Protein AF-I1SWI1-F1 (afdb_monomer_lite)

pLDDT: mean 90.83, std 4.8, range [62.31, 97.56]

Structure (mmCIF, N/CA/C/O backbone):
data_AF-I1SWI1-F1
#
_entry.id   AF-I1SWI1-F1
#
loop_
_atom_site.group_PDB
_atom_site.id
_atom_site.type_symbol
_atom_site.label_atom_id
_atom_site.label_alt_id
_atom_site.label_comp_id
_atom_site.label_asym_id
_atom_site.label_entity_id
_atom_site.label_seq_id
_atom_site.pdbx_PDB_ins_code
_atom_site.Cartn_x
_atom_site.Cartn_y
_atom_site.Cartn_z
_atom_site.occupancy
_atom_site.B_iso_or_equiv
_atom_site.auth_seq_id
_atom_site.auth_comp_id
_atom_site.auth_asym_id
_atom_site.auth_atom_id
_atom_site.pdbx_PDB_model_num
ATOM 1 N N . GLY A 1 1 ? -21.200 -4.358 17.957 1.00 62.31 1 GLY A N 1
ATOM 2 C CA . GLY A 1 1 ? -21.818 -4.978 19.136 1.00 62.31 1 GLY A CA 1
ATOM 3 C C . GLY A 1 1 ? -23.255 -4.555 19.116 1.00 62.31 1 GLY A C 1
ATOM 4 O O . GLY A 1 1 ? -23.488 -3.372 18.903 1.00 62.31 1 GLY A O 1
ATOM 5 N N . ASP A 1 2 ? -24.167 -5.507 19.233 1.00 79.06 2 ASP A N 1
ATOM 6 C CA . ASP A 1 2 ? -25.584 -5.244 19.008 1.00 79.06 2 ASP A CA 1
ATOM 7 C C . ASP A 1 2 ? -26.204 -4.517 20.198 1.00 79.06 2 ASP A C 1
ATOM 9 O O . ASP A 1 2 ? -25.801 -4.705 21.350 1.00 79.06 2 ASP A O 1
ATOM 13 N N . GLU A 1 3 ? -27.174 -3.660 19.906 1.00 86.31 3 GLU A N 1
ATOM 14 C CA . GLU A 1 3 ? -27.934 -2.946 20.919 1.00 86.31 3 GLU A CA 1
ATOM 15 C C . GLU A 1 3 ? -28.900 -3.932 21.590 1.00 86.31 3 GLU A C 1
ATOM 17 O O . GLU A 1 3 ? -29.732 -4.554 20.931 1.00 86.31 3 GLU A O 1
ATOM 22 N N . VAL A 1 4 ? -28.757 -4.132 22.903 1.00 90.00 4 VAL A N 1
ATOM 23 C CA . VAL A 1 4 ? -29.554 -5.110 23.658 1.00 90.00 4 VAL A CA 1
ATOM 24 C C . VAL A 1 4 ? -30.397 -4.386 24.696 1.00 90.00 4 VAL A C 1
ATOM 26 O O . VAL A 1 4 ? -29.861 -3.772 25.622 1.00 90.00 4 VAL A O 1
ATOM 29 N N . HIS A 1 5 ? -31.719 -4.515 24.590 1.00 90.69 5 HIS A N 1
ATOM 30 C CA . HIS A 1 5 ? -32.634 -4.058 25.630 1.00 90.69 5 HIS A CA 1
ATOM 31 C C . HIS A 1 5 ? -32.502 -4.937 26.877 1.00 90.69 5 HIS A C 1
ATOM 33 O O . HIS A 1 5 ? -32.628 -6.161 26.817 1.00 90.69 5 HIS A O 1
ATOM 39 N N . LYS A 1 6 ? -32.242 -4.305 28.023 1.00 90.62 6 LYS A N 1
ATOM 40 C CA . LYS A 1 6 ? -32.113 -4.976 29.320 1.00 90.62 6 LYS A CA 1
ATOM 41 C C . LYS A 1 6 ? -33.263 -4.570 30.232 1.00 90.62 6 LYS A C 1
ATOM 43 O O . LYS A 1 6 ? -33.637 -3.401 30.273 1.00 90.62 6 LYS A O 1
ATOM 48 N N . TYR A 1 7 ? -33.779 -5.530 30.993 1.00 90.81 7 TYR A N 1
ATOM 49 C CA . TYR A 1 7 ? -34.811 -5.308 32.004 1.00 90.81 7 TYR A CA 1
ATOM 50 C C . TYR A 1 7 ? -34.214 -5.415 33.407 1.00 90.81 7 TYR A C 1
ATOM 52 O O . TYR A 1 7 ? -33.311 -6.216 33.649 1.00 90.81 7 TYR A O 1
ATOM 60 N N . VAL A 1 8 ? -34.735 -4.612 34.333 1.00 93.25 8 VAL A N 1
ATOM 61 C CA . VAL A 1 8 ? -34.357 -4.627 35.751 1.00 93.25 8 VAL A CA 1
ATOM 62 C C . VAL A 1 8 ? -35.503 -5.234 36.551 1.00 93.25 8 VAL A C 1
ATOM 64 O O . VAL A 1 8 ? -36.659 -4.869 36.352 1.00 93.25 8 VAL A O 1
ATOM 67 N N . PHE A 1 9 ? -35.189 -6.149 37.465 1.00 92.69 9 PHE A N 1
ATOM 68 C CA . PHE A 1 9 ? -36.162 -6.774 38.356 1.00 92.69 9 PHE A CA 1
ATOM 69 C C . PHE A 1 9 ? -35.611 -6.861 39.783 1.00 92.69 9 PHE A C 1
ATOM 71 O O . PHE A 1 9 ? -34.401 -6.825 40.001 1.00 92.69 9 PHE A O 1
ATOM 78 N N . ILE A 1 10 ? -36.511 -6.969 40.761 1.00 91.56 10 ILE A N 1
ATOM 79 C CA . ILE A 1 10 ? -36.184 -7.105 42.184 1.00 91.56 10 ILE A CA 1
ATOM 80 C C . ILE A 1 10 ? -36.868 -8.369 42.700 1.00 91.56 10 ILE A C 1
ATOM 82 O O . ILE A 1 10 ? -38.040 -8.599 42.411 1.00 91.56 10 ILE A O 1
ATOM 86 N N . VAL A 1 11 ? -36.142 -9.179 43.472 1.00 89.94 11 VAL A N 1
ATOM 87 C CA . VAL A 1 11 ? -36.676 -10.396 44.097 1.00 89.94 11 VAL A CA 1
ATOM 88 C C . VAL A 1 11 ? -36.582 -10.256 45.608 1.00 89.94 11 VAL A C 1
ATOM 90 O O . VAL A 1 11 ? -35.488 -10.147 46.160 1.00 89.94 11 VAL A O 1
ATOM 93 N N . PHE A 1 12 ? -37.731 -10.281 46.278 1.00 89.69 12 PHE A N 1
ATOM 94 C CA . PHE A 1 12 ? -37.804 -10.347 47.733 1.00 89.69 12 PHE A CA 1
ATOM 95 C C . PHE A 1 12 ? -37.859 -11.811 48.167 1.00 89.69 12 PHE A C 1
ATOM 97 O O . PHE A 1 12 ? -38.635 -12.597 47.629 1.00 89.69 12 PHE A O 1
ATOM 104 N N . TYR A 1 13 ? -37.032 -12.184 49.137 1.00 90.00 13 TYR A N 1
ATOM 105 C CA . TYR A 1 13 ? -37.013 -13.523 49.714 1.00 90.00 13 TYR A CA 1
ATOM 106 C C . TYR A 1 13 ? -36.682 -13.440 51.205 1.00 90.00 13 TYR A C 1
ATOM 108 O O . TYR A 1 13 ? -36.046 -12.489 51.660 1.00 90.00 13 TYR A O 1
ATOM 116 N N . GLN A 1 14 ? -37.086 -14.457 51.961 1.00 90.25 14 GLN A N 1
ATOM 117 C CA . GLN A 1 14 ? -36.771 -14.592 53.379 1.00 90.25 14 GLN A CA 1
ATOM 118 C C . GLN A 1 14 ? -35.986 -15.890 53.593 1.00 90.25 14 GLN A C 1
ATOM 120 O O . GLN A 1 14 ? -36.423 -16.956 53.171 1.00 90.25 14 GLN A O 1
ATOM 125 N N . GLY A 1 15 ? -34.818 -15.796 54.231 1.00 90.81 15 GLY A N 1
ATOM 126 C CA . GLY A 1 15 ? -33.926 -16.933 54.483 1.00 90.81 15 GLY A CA 1
ATOM 127 C C . GLY A 1 15 ? -32.717 -16.998 53.542 1.00 90.81 15 GLY A C 1
ATOM 128 O O . GLY A 1 15 ? -32.816 -16.828 52.326 1.00 90.81 15 GLY A O 1
ATOM 129 N N . GLU A 1 16 ? -31.545 -17.264 54.117 1.00 89.69 16 GLU A N 1
ATOM 130 C CA . GLU A 1 16 ? -30.252 -17.198 53.422 1.00 89.69 16 GLU A CA 1
ATOM 131 C C . GLU A 1 16 ? -30.089 -18.277 52.337 1.00 89.69 16 GLU A C 1
ATOM 133 O O . GLU A 1 16 ? -29.610 -17.995 51.237 1.00 89.69 16 GLU A O 1
ATOM 138 N N . GLN A 1 17 ? -30.584 -19.492 52.602 1.00 91.12 17 GLN A N 1
ATOM 139 C CA . GLN A 1 17 ? -30.518 -20.628 51.674 1.00 91.12 17 GLN A CA 1
ATOM 140 C C . GLN A 1 17 ? -31.280 -20.373 50.363 1.00 91.12 17 GLN A C 1
ATOM 142 O O . GLN A 1 17 ? -30.832 -20.779 49.288 1.00 91.12 17 GLN A O 1
ATOM 147 N N . ILE A 1 18 ? -32.410 -19.661 50.431 1.00 91.12 18 ILE A N 1
ATOM 148 C CA . ILE A 1 18 ? -33.197 -19.283 49.250 1.00 91.12 18 ILE A CA 1
ATOM 149 C C . ILE A 1 18 ? -32.443 -18.227 48.432 1.00 91.12 18 ILE A C 1
ATOM 151 O O . ILE A 1 18 ? -32.352 -18.350 47.211 1.00 91.12 18 ILE A O 1
ATOM 155 N N . GLY A 1 19 ? -31.811 -17.252 49.092 1.00 88.94 19 GLY A N 1
ATOM 156 C CA . GLY A 1 19 ? -30.991 -16.235 48.427 1.00 88.94 19 GLY A CA 1
ATOM 157 C C . GLY A 1 19 ? -29.813 -16.808 47.638 1.00 88.94 19 GLY A C 1
ATOM 158 O O . GLY A 1 19 ? -29.543 -16.366 46.521 1.00 88.94 19 GLY A O 1
ATOM 159 N N . ILE A 1 20 ? -29.135 -17.827 48.178 1.00 91.50 20 ILE A N 1
ATOM 160 C CA . ILE A 1 20 ? -28.041 -18.523 47.480 1.00 91.50 20 ILE A CA 1
ATOM 161 C C . ILE A 1 20 ? -28.563 -19.237 46.225 1.00 91.50 20 ILE A C 1
ATOM 163 O O . ILE A 1 20 ? -27.935 -19.155 45.169 1.00 91.50 20 ILE A O 1
ATOM 167 N N . ARG A 1 21 ? -29.724 -19.904 46.306 1.00 91.75 21 ARG A N 1
ATOM 168 C CA . ARG A 1 21 ? -30.348 -20.565 45.146 1.00 91.75 21 ARG A CA 1
ATOM 169 C C . ARG A 1 21 ? -30.750 -19.558 44.066 1.00 91.75 21 ARG A C 1
ATOM 171 O O . ARG A 1 21 ? -30.455 -19.793 42.900 1.00 91.75 21 ARG A O 1
ATOM 178 N N . ILE A 1 22 ? -31.352 -18.429 44.446 1.00 91.62 22 ILE A N 1
ATOM 179 C CA . ILE A 1 22 ? -31.749 -17.369 43.504 1.00 91.62 22 ILE A CA 1
ATOM 180 C C . ILE A 1 22 ? -30.526 -16.776 42.795 1.00 91.62 22 ILE A C 1
ATOM 182 O O . ILE A 1 22 ? -30.559 -16.619 41.578 1.00 91.62 22 ILE A O 1
ATOM 186 N N . ARG A 1 23 ? -29.422 -16.512 43.511 1.00 90.88 23 ARG A N 1
ATOM 187 C CA . ARG A 1 23 ? -28.177 -16.029 42.886 1.00 90.88 23 ARG A CA 1
ATOM 188 C C . ARG A 1 23 ? -27.656 -16.988 41.815 1.00 90.88 23 ARG A C 1
ATOM 190 O O . ARG A 1 23 ? -27.372 -16.533 40.714 1.00 90.88 23 ARG A O 1
ATOM 197 N N . LYS A 1 24 ? -27.642 -18.299 42.090 1.00 91.81 24 LYS A N 1
ATOM 198 C CA . LYS A 1 24 ? -27.242 -19.322 41.104 1.00 91.81 24 LYS A CA 1
ATOM 199 C C . LYS A 1 24 ? -28.131 -19.325 39.859 1.00 91.81 24 LYS A C 1
ATOM 201 O O . LYS A 1 24 ? -27.629 -19.497 38.753 1.00 91.81 24 LYS A O 1
ATOM 206 N N . VAL A 1 25 ? -29.441 -19.129 40.024 1.00 93.31 25 VAL A N 1
ATOM 207 C CA . VAL A 1 25 ? -30.375 -19.021 38.891 1.00 93.31 25 VAL A CA 1
ATOM 208 C C . VAL A 1 25 ? -30.077 -17.759 38.074 1.00 93.31 25 VAL A C 1
ATOM 210 O O . VAL A 1 25 ? -29.931 -17.848 36.859 1.00 93.31 25 VAL A O 1
ATOM 213 N N . CYS A 1 26 ? -29.908 -16.603 38.724 1.00 92.44 26 CYS A N 1
ATOM 214 C CA . CYS A 1 26 ? -29.548 -15.348 38.056 1.00 92.44 26 CYS A CA 1
ATOM 215 C C . CYS A 1 26 ? -28.216 -15.451 37.295 1.00 92.44 26 CYS A C 1
ATOM 217 O O . CYS A 1 26 ? -28.139 -15.026 36.145 1.00 92.44 26 CYS A O 1
ATOM 219 N N . GLU A 1 27 ? -27.192 -16.060 37.894 1.00 90.75 27 GLU A N 1
ATOM 220 C CA . GLU A 1 27 ? -25.901 -16.321 37.243 1.00 90.75 27 GLU A CA 1
ATOM 221 C C . GLU A 1 27 ? -26.049 -17.266 36.040 1.00 90.75 27 GLU A C 1
ATOM 223 O O . GLU A 1 27 ? -25.476 -17.003 34.982 1.00 90.75 27 GLU A O 1
ATOM 228 N N . GLY A 1 28 ? -26.878 -18.312 36.154 1.00 92.81 28 GLY A N 1
ATOM 229 C CA . GLY A 1 28 ? -27.182 -19.243 35.061 1.00 92.81 28 GLY A CA 1
ATOM 230 C C . GLY A 1 28 ? -27.832 -18.570 33.847 1.00 92.81 28 GLY A C 1
ATOM 231 O O . GLY A 1 28 ? -27.506 -18.900 32.708 1.00 92.81 28 GLY A O 1
ATOM 232 N N . PHE A 1 29 ? -28.680 -17.564 34.078 1.00 91.88 29 PHE A N 1
ATOM 233 C CA . PHE A 1 29 ? -29.269 -16.721 33.030 1.00 91.88 29 PHE A CA 1
ATOM 234 C C . PHE A 1 29 ? -28.399 -15.513 32.641 1.00 91.88 29 PHE A C 1
ATOM 236 O O . PHE A 1 29 ? -28.837 -14.670 31.860 1.00 91.88 29 PHE A O 1
ATOM 243 N N . ARG A 1 30 ? -27.161 -15.421 33.149 1.00 90.25 30 ARG A N 1
ATOM 244 C CA . ARG A 1 30 ? -26.217 -14.313 32.906 1.00 90.25 30 ARG A CA 1
ATOM 245 C C . ARG A 1 30 ? -26.758 -12.938 33.325 1.00 90.25 30 ARG A C 1
ATOM 247 O O . ARG A 1 30 ? -26.383 -11.915 32.750 1.00 90.25 30 ARG A O 1
ATOM 254 N N . ALA A 1 31 ? -27.625 -12.896 34.334 1.00 91.56 31 ALA A N 1
ATOM 255 C CA . ALA A 1 31 ? -28.087 -11.653 34.932 1.00 91.56 31 ALA A CA 1
ATOM 256 C C . ALA A 1 31 ? -26.984 -11.037 35.807 1.00 91.56 31 ALA A C 1
ATOM 258 O O . ALA A 1 31 ? -26.329 -11.720 36.593 1.00 91.56 31 ALA A O 1
ATOM 259 N N . THR A 1 32 ? -26.787 -9.725 35.688 1.00 90.94 32 THR A N 1
ATOM 260 C CA . THR A 1 32 ? -25.825 -8.984 36.512 1.00 90.94 32 THR A CA 1
ATOM 261 C C . THR A 1 32 ? -26.468 -8.606 37.843 1.00 90.94 32 THR A C 1
ATOM 263 O O . THR A 1 32 ? -27.467 -7.891 37.878 1.00 90.94 32 THR A O 1
ATOM 266 N N . LEU A 1 33 ? -25.900 -9.099 38.943 1.00 90.56 33 LEU A N 1
ATOM 267 C CA . LEU A 1 33 ? -26.381 -8.846 40.300 1.00 90.56 33 LEU A CA 1
ATOM 268 C C . LEU A 1 33 ? -25.661 -7.627 40.893 1.00 90.56 33 LEU A C 1
ATOM 270 O O . LEU A 1 33 ? -24.434 -7.568 40.878 1.00 90.56 33 LEU A O 1
ATOM 274 N N . TYR A 1 34 ? -26.420 -6.688 41.460 1.00 89.69 34 TYR A N 1
ATOM 275 C CA . TYR A 1 34 ? -25.887 -5.509 42.149 1.00 89.69 34 TYR A CA 1
ATOM 276 C C . TYR A 1 34 ? -26.213 -5.549 43.643 1.00 89.69 34 TYR A C 1
ATOM 278 O O . TYR A 1 34 ? -27.283 -6.002 44.052 1.00 89.69 34 TYR A O 1
ATOM 286 N N . THR A 1 35 ? -25.292 -5.059 44.471 1.00 87.19 35 THR A N 1
ATOM 287 C CA . THR A 1 35 ? -25.502 -4.906 45.913 1.00 87.19 35 THR A CA 1
ATOM 288 C C . THR A 1 35 ? -26.231 -3.590 46.185 1.00 87.19 35 THR A C 1
ATOM 290 O O . THR A 1 35 ? -25.737 -2.514 45.860 1.00 87.19 35 THR A O 1
ATOM 293 N N . CYS A 1 36 ? -27.421 -3.662 46.786 1.00 85.56 36 CYS A N 1
ATOM 294 C CA . CYS A 1 36 ? -28.205 -2.479 47.146 1.00 85.56 36 CYS A CA 1
ATOM 295 C C . CYS A 1 36 ? -28.336 -2.355 48.672 1.00 85.56 36 CYS A C 1
ATOM 297 O O . CYS A 1 36 ? -28.894 -3.255 49.305 1.00 85.56 36 CYS A O 1
ATOM 299 N N . PRO A 1 37 ? -27.882 -1.240 49.276 1.00 90.19 37 PRO A N 1
ATOM 300 C CA . PRO A 1 37 ? -28.086 -0.975 50.694 1.00 90.19 37 PRO A CA 1
ATOM 301 C C . PRO A 1 37 ? -29.579 -0.942 51.078 1.00 90.19 37 PRO A C 1
ATOM 303 O O . PRO A 1 37 ? -30.412 -0.410 50.328 1.00 90.19 37 PRO A O 1
ATOM 306 N N . PRO A 1 38 ? -29.952 -1.457 52.264 1.00 84.12 38 PRO A N 1
ATOM 307 C CA . PRO A 1 38 ? -31.345 -1.474 52.706 1.00 84.12 38 PRO A CA 1
ATOM 308 C C . PRO A 1 38 ? -31.853 -0.076 53.095 1.00 84.12 38 PRO A C 1
ATOM 310 O O . PRO A 1 38 ? -33.022 0.245 52.859 1.00 84.12 38 PRO A O 1
ATOM 313 N N . LYS A 1 39 ? -30.984 0.784 53.644 1.00 91.19 39 LYS A N 1
ATOM 314 C CA . LYS A 1 39 ? -31.334 2.139 54.095 1.00 91.19 39 LYS A CA 1
ATOM 315 C C . LYS A 1 39 ? -31.358 3.133 52.933 1.00 91.19 39 LYS A C 1
ATOM 317 O O . LYS A 1 39 ? -30.498 3.111 52.057 1.00 91.19 39 LYS A O 1
ATOM 322 N N . LYS A 1 40 ? -32.325 4.059 52.957 1.00 90.75 40 LYS A N 1
ATOM 323 C CA . LYS A 1 40 ? -32.483 5.102 51.926 1.00 90.75 40 LYS A CA 1
ATOM 324 C C . LYS A 1 40 ? -31.271 6.042 51.845 1.00 90.75 40 LYS A C 1
ATOM 326 O O . LYS A 1 40 ? -30.853 6.362 50.740 1.00 90.75 40 LYS A O 1
ATOM 331 N N . ALA A 1 41 ? -30.718 6.450 52.990 1.00 91.25 41 ALA A N 1
ATOM 332 C CA . ALA A 1 41 ? -29.556 7.341 53.052 1.00 91.25 41 ALA A CA 1
ATOM 333 C C . ALA A 1 41 ? -28.310 6.702 52.411 1.00 91.25 41 ALA A C 1
ATOM 335 O O . ALA A 1 41 ? -27.698 7.300 51.533 1.00 91.25 41 ALA A O 1
ATOM 336 N N . ASP A 1 42 ? -28.017 5.444 52.756 1.00 90.88 42 ASP A N 1
ATOM 337 C CA . ASP A 1 42 ? -26.879 4.700 52.199 1.00 90.88 42 ASP A CA 1
ATOM 338 C C . ASP A 1 42 ? -27.017 4.479 50.682 1.00 90.88 42 ASP A C 1
ATOM 340 O O . ASP A 1 42 ? -26.028 4.535 49.953 1.00 90.88 42 ASP A O 1
ATOM 344 N N . ARG A 1 43 ? -28.247 4.279 50.175 1.00 90.56 43 ARG A N 1
ATOM 345 C CA . ARG A 1 43 ? -28.506 4.222 48.724 1.00 90.56 43 ARG A CA 1
ATOM 346 C C . ARG A 1 43 ? -28.217 5.550 48.026 1.00 90.56 43 ARG A C 1
ATOM 348 O O . ARG A 1 43 ? -27.657 5.528 46.935 1.00 90.56 43 ARG A O 1
ATOM 355 N N . ALA A 1 44 ? -28.595 6.677 48.631 1.00 91.69 44 ALA A N 1
ATOM 356 C CA . ALA A 1 44 ? -28.327 8.000 48.069 1.00 91.69 44 ALA A CA 1
ATOM 357 C C . ALA A 1 44 ? -26.816 8.278 47.999 1.00 91.69 44 ALA A C 1
ATOM 359 O O . ALA A 1 44 ? -26.320 8.650 46.940 1.00 91.69 44 ALA A O 1
ATOM 360 N N . ALA A 1 45 ? -26.080 7.978 49.074 1.00 92.25 45 ALA A N 1
ATOM 361 C CA . ALA A 1 45 ? -24.623 8.109 49.106 1.00 92.25 45 ALA A CA 1
ATOM 362 C C . ALA A 1 45 ? -23.926 7.193 48.081 1.00 92.25 45 ALA A C 1
ATOM 364 O O . ALA A 1 45 ? -22.983 7.605 47.406 1.00 92.25 45 ALA A O 1
ATOM 365 N N . MET A 1 46 ? -24.404 5.953 47.916 1.00 91.50 46 MET A N 1
ATOM 366 C CA . MET A 1 46 ? -23.875 5.033 46.905 1.00 91.50 46 MET A CA 1
ATOM 367 C C . MET A 1 46 ? -24.129 5.540 45.481 1.00 91.50 46 MET A C 1
ATOM 369 O O . MET A 1 46 ? -23.231 5.468 44.645 1.00 91.50 46 MET A O 1
ATOM 373 N N . ALA A 1 47 ? -25.326 6.066 45.204 1.00 91.44 47 ALA A N 1
ATOM 374 C CA . ALA A 1 47 ? -25.670 6.629 43.901 1.00 91.44 47 ALA A CA 1
ATOM 375 C C . ALA A 1 47 ? -24.799 7.848 43.558 1.00 91.44 47 ALA A C 1
ATOM 377 O O . ALA A 1 47 ? -24.282 7.931 42.446 1.00 91.44 47 ALA A O 1
ATOM 378 N N . GLU A 1 48 ? -24.571 8.743 44.520 1.00 94.19 48 GLU A N 1
ATOM 379 C CA . GLU A 1 48 ? -23.683 9.898 44.358 1.00 94.19 48 GLU A CA 1
ATOM 380 C C . GLU A 1 48 ? -22.231 9.465 44.100 1.00 94.19 48 GLU A C 1
ATOM 382 O O . GLU A 1 48 ? -21.603 9.923 43.146 1.00 94.19 48 GLU A O 1
ATOM 387 N N . GLY A 1 49 ? -21.716 8.499 44.868 1.00 93.31 49 GLY A N 1
ATOM 388 C CA . GLY A 1 49 ? -20.372 7.955 44.662 1.00 93.31 49 GLY A CA 1
ATOM 389 C C . GLY A 1 49 ? -20.190 7.286 43.295 1.00 93.31 49 GLY A C 1
ATOM 390 O O . GLY A 1 49 ? -19.140 7.439 42.668 1.00 93.31 49 GLY A O 1
ATOM 391 N N . VAL A 1 50 ? -21.205 6.566 42.804 1.00 94.06 50 VAL A N 1
ATOM 392 C CA . VAL A 1 50 ? -21.197 5.986 41.450 1.00 94.06 50 VAL A CA 1
ATOM 393 C C . VAL A 1 50 ? -21.253 7.083 40.387 1.00 94.06 50 VAL A C 1
ATOM 395 O O . VAL A 1 50 ? -20.513 6.996 39.413 1.00 94.06 50 VAL A O 1
ATOM 398 N N . SER A 1 51 ? -22.066 8.123 40.582 1.00 94.62 51 SER A N 1
ATOM 399 C CA . SER A 1 51 ? -22.164 9.257 39.656 1.00 94.62 51 SER A CA 1
ATOM 400 C C . SER A 1 51 ? -20.836 10.004 39.522 1.00 94.62 51 SER A C 1
ATOM 402 O O . SER A 1 51 ? -20.399 10.279 38.407 1.00 94.62 51 SER A O 1
ATOM 404 N N . ASN A 1 52 ? -20.151 10.271 40.637 1.00 95.38 52 ASN A N 1
ATOM 405 C CA . ASN A 1 52 ? -18.850 10.943 40.627 1.00 95.38 52 ASN A CA 1
ATOM 406 C C . ASN A 1 52 ? -17.794 10.098 39.903 1.00 95.38 52 ASN A C 1
ATOM 408 O O . ASN A 1 52 ? -17.139 10.581 38.985 1.00 95.38 52 ASN A O 1
ATOM 412 N N . ARG A 1 53 ? -17.711 8.798 40.217 1.00 94.44 53 ARG A N 1
ATOM 413 C CA . ARG A 1 53 ? -16.805 7.873 39.511 1.00 94.44 53 ARG A CA 1
ATOM 414 C C . ARG A 1 53 ? -17.114 7.777 38.021 1.00 94.44 53 ARG A C 1
ATOM 416 O O . ARG A 1 53 ? -16.196 7.663 37.215 1.00 94.44 53 ARG A O 1
ATOM 423 N N . LEU A 1 54 ? -18.393 7.798 37.649 1.00 95.75 54 LEU A N 1
ATOM 424 C CA . LEU A 1 54 ? -18.811 7.783 36.252 1.00 95.75 54 LEU A CA 1
ATOM 425 C C . LEU A 1 54 ? -18.372 9.064 35.534 1.00 95.75 54 LEU A C 1
ATOM 427 O O . LEU A 1 54 ? -17.885 8.982 34.408 1.00 95.75 54 LEU A O 1
ATOM 431 N N . SER A 1 55 ? -18.501 10.221 36.184 1.00 95.56 55 SER A N 1
ATOM 432 C CA . SER A 1 55 ? -18.016 11.502 35.662 1.00 95.56 55 SER A CA 1
ATOM 433 C C . SER A 1 55 ? -16.504 11.472 35.429 1.00 95.56 55 SER A C 1
ATOM 435 O O . SER A 1 55 ? -16.052 11.776 34.326 1.00 95.56 55 SER A O 1
ATOM 437 N N . ASP A 1 56 ? -15.733 11.016 36.418 1.00 95.75 56 ASP A N 1
ATOM 438 C CA . ASP A 1 56 ? -14.272 10.917 36.321 1.00 95.75 56 ASP A CA 1
ATOM 439 C C . ASP A 1 56 ? -13.845 9.971 35.189 1.00 95.75 56 ASP A C 1
ATOM 441 O O . ASP A 1 56 ? -13.001 10.311 34.359 1.00 95.75 56 ASP A O 1
ATOM 445 N N . LEU A 1 57 ? -14.477 8.796 35.097 1.00 95.94 57 LEU A N 1
ATOM 446 C CA . LEU A 1 57 ? -14.225 7.842 34.015 1.00 95.94 57 LEU A CA 1
ATOM 447 C C . LEU A 1 57 ? -14.567 8.428 32.644 1.00 95.94 57 LEU A C 1
ATOM 449 O O . LEU A 1 57 ? -13.832 8.208 31.683 1.00 95.94 57 LEU A O 1
ATOM 453 N N . THR A 1 58 ? -15.660 9.183 32.542 1.00 96.06 58 THR A N 1
ATOM 454 C CA . THR A 1 58 ? -16.078 9.817 31.286 1.00 96.06 58 THR A CA 1
ATOM 455 C C . THR A 1 58 ? -15.081 10.889 30.852 1.00 96.06 58 THR A C 1
ATOM 457 O O . THR A 1 58 ? -14.748 10.971 29.670 1.00 96.06 58 THR A O 1
ATOM 460 N N . LEU A 1 59 ? -14.547 11.670 31.796 1.00 96.00 59 LEU A N 1
ATOM 461 C CA . LEU A 1 59 ? -13.495 12.648 31.525 1.00 96.00 59 LEU A CA 1
ATOM 462 C C . LEU A 1 59 ? -12.243 11.966 30.956 1.00 96.00 59 LEU A C 1
ATOM 464 O O . LEU A 1 59 ? -11.778 12.337 29.878 1.00 96.00 59 LEU A O 1
ATOM 468 N N . VAL A 1 60 ? -11.756 10.916 31.626 1.00 96.50 60 VAL A N 1
ATOM 469 C CA . VAL A 1 60 ? -10.572 10.158 31.188 1.00 96.50 60 VAL A CA 1
ATOM 470 C C . VAL A 1 60 ? -10.797 9.514 29.817 1.00 96.50 60 VAL A C 1
ATOM 472 O O . VAL A 1 60 ? -9.914 9.557 28.961 1.00 96.50 60 VAL A O 1
ATOM 475 N N . LEU A 1 61 ? -11.979 8.943 29.566 1.00 96.94 61 LEU A N 1
ATOM 476 C CA . LEU A 1 61 ? -12.314 8.361 28.263 1.00 96.94 61 LEU A CA 1
ATOM 477 C C . LEU A 1 61 ? -12.286 9.407 27.145 1.00 96.94 61 LEU A C 1
ATOM 479 O O . LEU A 1 61 ? -11.735 9.136 26.076 1.00 96.94 61 LEU A O 1
ATOM 483 N N . ASN A 1 62 ? -12.819 10.603 27.395 1.00 96.00 62 ASN A N 1
ATOM 484 C CA . ASN A 1 62 ? -12.803 11.694 26.424 1.00 96.00 62 ASN A CA 1
ATOM 485 C C . ASN A 1 62 ? -11.377 12.172 26.123 1.00 96.00 62 ASN A C 1
ATOM 487 O O . ASN A 1 62 ? -11.027 12.353 24.954 1.00 96.00 62 ASN A O 1
ATOM 491 N N . GLU A 1 63 ? -10.529 12.321 27.142 1.00 95.69 63 GLU A N 1
ATOM 492 C CA . GLU A 1 63 ? -9.120 12.680 26.949 1.00 95.69 63 GLU A CA 1
ATOM 493 C C . GLU A 1 63 ? -8.363 11.611 26.154 1.00 95.69 63 GLU A C 1
ATOM 495 O O . GLU A 1 63 ? -7.645 11.931 25.201 1.00 95.69 63 GLU A O 1
ATOM 500 N N . MET A 1 64 ? -8.576 10.334 26.477 1.00 96.38 64 MET A N 1
ATOM 501 C CA . MET A 1 64 ? -7.973 9.207 25.762 1.00 96.38 64 MET A CA 1
ATOM 502 C C . MET A 1 64 ? -8.437 9.140 24.308 1.00 96.38 64 MET A C 1
ATOM 504 O O . MET A 1 64 ? -7.628 8.899 23.407 1.00 96.38 64 MET A O 1
ATOM 508 N N . GLN A 1 65 ? -9.719 9.393 24.047 1.00 96.19 65 GLN A N 1
ATOM 509 C CA . GLN A 1 65 ? -10.259 9.437 22.693 1.00 96.19 65 GLN A CA 1
ATOM 510 C C . GLN A 1 65 ? -9.678 10.608 21.896 1.00 96.19 65 GLN A C 1
ATOM 512 O O . GLN A 1 65 ? -9.252 10.415 20.756 1.00 96.19 65 GLN A O 1
ATOM 517 N N . ALA A 1 66 ? -9.583 11.798 22.492 1.00 95.81 66 ALA A N 1
ATOM 518 C CA . ALA A 1 66 ? -8.966 12.960 21.860 1.00 95.81 66 ALA A CA 1
ATOM 519 C C . ALA A 1 66 ? -7.476 12.721 21.562 1.00 95.81 66 ALA A C 1
ATOM 521 O O . ALA A 1 66 ? -6.993 13.045 20.473 1.00 95.81 66 ALA A O 1
ATOM 522 N N . HIS A 1 67 ? -6.750 12.104 22.497 1.00 95.81 67 HIS A N 1
ATOM 523 C CA . HIS A 1 67 ? -5.350 11.731 22.320 1.00 95.81 67 HIS A CA 1
ATOM 524 C C . HIS A 1 67 ? -5.172 10.709 21.190 1.00 95.81 67 HIS A C 1
ATOM 526 O O . HIS A 1 67 ? -4.364 10.920 20.282 1.00 95.81 67 HIS A O 1
ATOM 532 N N . ARG A 1 68 ? -5.985 9.646 21.185 1.00 96.31 68 ARG A N 1
ATOM 533 C CA . ARG A 1 68 ? -6.013 8.645 20.113 1.00 96.31 68 ARG A CA 1
ATOM 534 C C . ARG A 1 68 ? -6.286 9.298 18.761 1.00 96.31 68 ARG A C 1
ATOM 536 O O . ARG A 1 68 ? -5.555 9.033 17.811 1.00 96.31 68 ARG A O 1
ATOM 543 N N . GLN A 1 69 ? -7.297 10.160 18.669 1.00 95.88 69 GLN A N 1
ATOM 544 C CA . GLN A 1 69 ? -7.649 10.831 17.419 1.00 95.88 69 GLN A CA 1
ATOM 545 C C . GLN A 1 69 ? -6.505 11.716 16.916 1.00 95.88 69 GLN A C 1
ATOM 547 O O . GLN A 1 69 ? -6.208 11.721 15.724 1.00 95.88 69 GLN A O 1
ATOM 552 N N . ARG A 1 70 ? -5.816 12.422 17.818 1.00 95.25 70 ARG A N 1
ATOM 553 C CA . ARG A 1 70 ? -4.653 13.249 17.477 1.00 95.25 70 ARG A CA 1
ATOM 554 C C . ARG A 1 70 ? -3.521 12.417 16.873 1.00 95.25 70 ARG A C 1
ATOM 556 O O . ARG A 1 70 ? -2.992 12.793 15.829 1.00 95.25 70 ARG A O 1
ATOM 563 N N . ILE A 1 71 ? -3.176 11.290 17.499 1.00 95.75 71 ILE A N 1
ATOM 564 C CA . ILE A 1 71 ? -2.138 10.381 16.990 1.00 95.75 71 ILE A CA 1
ATOM 565 C C . ILE A 1 71 ? -2.549 9.806 15.636 1.00 95.75 71 ILE A C 1
ATOM 567 O O . ILE A 1 71 ? -1.757 9.831 14.697 1.00 95.75 71 ILE A O 1
ATOM 571 N N . LEU A 1 72 ? -3.788 9.325 15.516 1.00 95.62 72 LEU A N 1
ATOM 572 C CA . LEU A 1 72 ? -4.283 8.737 14.273 1.00 95.62 72 LEU A CA 1
ATOM 573 C C . LEU A 1 72 ? -4.296 9.749 13.130 1.00 95.62 72 LEU A C 1
ATOM 575 O O . LEU A 1 72 ? -3.856 9.413 12.038 1.00 95.62 72 LEU A O 1
ATOM 579 N N . ASN A 1 73 ? -4.720 10.989 13.374 1.00 95.00 73 ASN A N 1
ATOM 580 C CA . ASN A 1 73 ? -4.700 12.042 12.361 1.00 95.00 73 ASN A CA 1
ATOM 581 C C . ASN A 1 73 ? -3.267 12.373 11.913 1.00 95.00 73 ASN A C 1
ATOM 583 O O . ASN A 1 73 ? -3.016 12.531 10.719 1.00 95.00 73 ASN A O 1
ATOM 587 N N . ASN A 1 74 ? -2.314 12.435 12.850 1.00 93.56 74 ASN A N 1
ATOM 588 C CA . ASN A 1 74 ? -0.906 12.662 12.522 1.00 93.56 74 ASN A CA 1
ATOM 589 C C . ASN A 1 74 ? -0.320 11.505 11.690 1.00 93.56 74 ASN A C 1
ATOM 591 O O . ASN A 1 74 ? 0.332 11.732 10.669 1.00 93.56 74 ASN A O 1
ATOM 595 N N . ALA A 1 75 ? -0.603 10.263 12.089 1.00 94.38 75 ALA A N 1
ATOM 596 C CA . ALA A 1 75 ? -0.153 9.077 11.373 1.00 94.38 75 ALA A CA 1
ATOM 597 C C . ALA A 1 75 ? -0.798 8.978 9.981 1.00 94.38 75 ALA A C 1
ATOM 599 O O . ALA A 1 75 ? -0.110 8.691 9.004 1.00 94.38 75 ALA A O 1
ATOM 600 N N . ALA A 1 76 ? -2.096 9.275 9.867 1.00 95.62 76 ALA A N 1
ATOM 601 C CA . ALA A 1 76 ? -2.847 9.221 8.616 1.00 95.62 76 ALA A CA 1
ATOM 602 C C . ALA A 1 76 ? -2.267 10.153 7.544 1.00 95.62 76 ALA A C 1
ATOM 604 O O . ALA A 1 76 ? -2.156 9.745 6.389 1.00 95.62 76 ALA A O 1
ATOM 605 N N . GLY A 1 77 ? -1.822 11.358 7.922 1.00 92.81 77 GLY A N 1
ATOM 606 C CA . GLY A 1 77 ? -1.191 12.299 6.988 1.00 92.81 77 GLY A CA 1
ATOM 607 C C . GLY A 1 77 ? 0.103 11.770 6.356 1.00 92.81 77 GLY A C 1
ATOM 608 O O . GLY A 1 77 ? 0.396 12.065 5.200 1.00 92.81 77 GLY A O 1
ATOM 609 N N . ASN A 1 78 ? 0.858 10.940 7.082 1.00 93.38 78 ASN A N 1
ATOM 610 C CA . ASN A 1 78 ? 2.141 10.398 6.624 1.00 93.38 78 ASN A CA 1
ATOM 611 C C . ASN A 1 78 ? 2.054 8.966 6.080 1.00 93.38 78 ASN A C 1
ATOM 613 O O . ASN A 1 78 ? 2.990 8.498 5.427 1.00 93.38 78 ASN A O 1
ATOM 617 N N . LEU A 1 79 ? 0.938 8.276 6.316 1.00 94.81 79 LEU A N 1
ATOM 618 C CA . LEU A 1 79 ? 0.772 6.859 6.014 1.00 94.81 79 LEU A CA 1
ATOM 619 C C . LEU A 1 79 ? 1.041 6.550 4.538 1.00 94.81 79 LEU A C 1
ATOM 621 O O . LEU A 1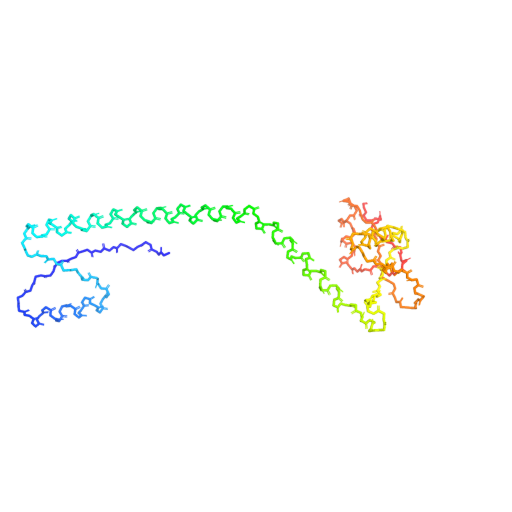 79 ? 1.777 5.615 4.225 1.00 94.81 79 LEU A O 1
ATOM 625 N N . TRP A 1 80 ? 0.513 7.373 3.627 1.00 93.69 80 TRP A N 1
ATOM 626 C CA . TRP A 1 80 ? 0.742 7.207 2.191 1.00 93.69 80 TRP A CA 1
ATOM 627 C C . TRP A 1 80 ? 2.226 7.321 1.824 1.00 93.69 80 TRP A C 1
ATOM 629 O O . TRP A 1 80 ? 2.766 6.470 1.115 1.00 93.69 80 TRP A O 1
ATOM 639 N N . ALA A 1 81 ? 2.918 8.331 2.355 1.00 95.38 81 ALA A N 1
ATOM 640 C CA . ALA A 1 81 ? 4.342 8.522 2.108 1.00 95.38 81 ALA A CA 1
ATOM 641 C C . ALA A 1 81 ? 5.174 7.347 2.647 1.00 95.38 81 ALA A C 1
ATOM 643 O O . ALA A 1 81 ? 6.105 6.895 1.975 1.00 95.38 81 ALA A O 1
ATOM 644 N N . TRP A 1 82 ? 4.832 6.817 3.825 1.00 96.44 82 TRP A N 1
ATOM 645 C CA . TRP A 1 82 ? 5.474 5.625 4.384 1.00 96.44 82 TRP A CA 1
ATOM 646 C C . TRP A 1 82 ? 5.242 4.390 3.514 1.00 96.44 82 TRP A C 1
ATOM 648 O O . TRP A 1 82 ? 6.207 3.700 3.185 1.00 96.44 82 TRP A O 1
ATOM 658 N N . PHE A 1 83 ? 4.012 4.156 3.051 1.00 96.75 83 PHE A N 1
ATOM 659 C CA . PHE A 1 83 ? 3.716 3.062 2.126 1.00 96.75 83 PHE A CA 1
ATOM 660 C C . PHE A 1 83 ? 4.530 3.161 0.838 1.00 96.75 83 PHE A C 1
ATOM 662 O O . PHE A 1 83 ? 5.129 2.171 0.417 1.00 96.75 83 PHE A O 1
ATOM 669 N N . VAL A 1 84 ? 4.597 4.344 0.224 1.00 96.19 84 VAL A N 1
ATOM 670 C CA . VAL A 1 84 ? 5.382 4.550 -1.000 1.00 96.19 84 VAL A CA 1
ATOM 671 C C . VAL A 1 84 ? 6.865 4.278 -0.747 1.00 96.19 84 VAL A C 1
ATOM 673 O O . VAL A 1 84 ? 7.489 3.578 -1.543 1.00 96.19 84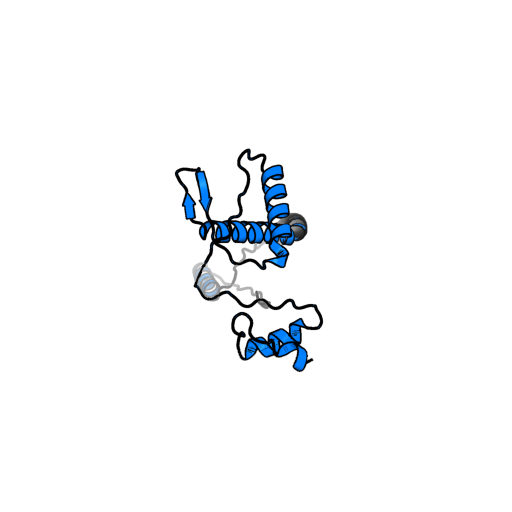 VAL A O 1
ATOM 676 N N . LYS A 1 85 ? 7.434 4.769 0.363 1.00 96.25 85 LYS A N 1
ATOM 677 C CA . LYS A 1 85 ? 8.842 4.523 0.724 1.00 96.25 85 LYS A CA 1
ATOM 678 C C . LYS A 1 85 ? 9.133 3.033 0.900 1.00 96.25 85 LYS A C 1
ATOM 680 O O . LYS A 1 85 ? 10.070 2.528 0.288 1.00 96.25 85 LYS A O 1
ATOM 685 N N . VAL A 1 86 ? 8.309 2.326 1.673 1.00 97.56 86 VAL A N 1
ATOM 686 C CA . VAL A 1 86 ? 8.486 0.890 1.938 1.00 97.56 86 VAL A CA 1
ATOM 687 C C . VAL A 1 86 ? 8.320 0.070 0.659 1.00 97.56 86 VAL A C 1
ATOM 689 O O . VAL A 1 86 ? 9.143 -0.799 0.382 1.00 97.56 86 VAL A O 1
ATOM 692 N N . ARG A 1 87 ? 7.309 0.363 -0.170 1.00 97.19 87 ARG A N 1
ATOM 693 C CA . ARG A 1 87 ? 7.099 -0.344 -1.445 1.00 97.19 87 ARG A CA 1
ATOM 694 C C . ARG A 1 87 ? 8.245 -0.112 -2.424 1.00 97.19 87 ARG A C 1
ATOM 696 O O . ARG A 1 87 ? 8.693 -1.074 -3.040 1.00 97.19 87 ARG A O 1
ATOM 703 N N . LYS A 1 88 ? 8.745 1.124 -2.540 1.00 96.75 88 LYS A N 1
ATOM 704 C CA . LYS A 1 88 ? 9.918 1.436 -3.371 1.00 96.75 88 LYS A CA 1
ATOM 705 C C . LYS A 1 88 ? 11.161 0.701 -2.880 1.00 96.75 88 LYS A C 1
ATOM 707 O O . LYS A 1 88 ? 11.831 0.066 -3.681 1.00 96.75 88 LYS A O 1
ATOM 712 N N . MET A 1 89 ? 11.437 0.734 -1.578 1.00 96.25 89 MET A N 1
ATOM 713 C CA . MET A 1 89 ? 12.586 0.038 -0.992 1.00 96.25 89 MET A CA 1
ATOM 714 C C . MET A 1 89 ? 12.498 -1.478 -1.200 1.00 96.25 89 MET A C 1
ATOM 716 O O . MET A 1 89 ? 13.466 -2.091 -1.638 1.00 96.25 89 MET A O 1
ATOM 720 N N . LYS A 1 90 ? 11.321 -2.074 -0.974 1.00 97.06 90 LYS A N 1
ATOM 721 C CA . LYS A 1 90 ? 11.076 -3.494 -1.251 1.00 97.06 90 LYS A CA 1
ATOM 722 C C . LYS A 1 90 ? 11.311 -3.835 -2.722 1.00 97.06 90 LYS A C 1
ATOM 724 O O . LYS A 1 90 ? 11.930 -4.853 -2.997 1.00 97.06 90 LYS A O 1
ATOM 729 N N . ALA A 1 91 ? 10.829 -3.005 -3.649 1.00 96.06 91 ALA A N 1
ATOM 730 C CA . ALA A 1 91 ? 11.046 -3.213 -5.078 1.00 96.06 91 ALA A CA 1
ATOM 731 C C . ALA A 1 91 ? 12.539 -3.153 -5.437 1.00 96.06 91 ALA A C 1
ATOM 733 O O . ALA A 1 91 ? 13.011 -4.037 -6.138 1.00 96.06 91 ALA A O 1
ATOM 734 N N . ILE A 1 92 ? 13.288 -2.187 -4.889 1.00 94.62 92 ILE A N 1
ATOM 735 C CA . ILE A 1 92 ? 14.742 -2.083 -5.093 1.00 94.62 92 ILE A CA 1
ATOM 736 C C . ILE A 1 92 ? 15.444 -3.354 -4.613 1.00 94.62 92 ILE A C 1
ATOM 738 O O . ILE A 1 92 ? 16.162 -3.967 -5.390 1.00 94.62 92 ILE A O 1
ATOM 742 N N . PHE A 1 93 ? 15.206 -3.792 -3.373 1.00 95.12 93 PHE A N 1
ATOM 743 C CA . PHE A 1 93 ? 15.831 -5.016 -2.860 1.00 95.12 93 PHE A CA 1
ATOM 744 C C . PHE A 1 93 ? 15.408 -6.262 -3.635 1.00 95.12 93 PHE A C 1
ATOM 746 O O . PHE A 1 93 ? 16.223 -7.145 -3.863 1.00 95.12 93 PHE A O 1
ATOM 753 N N . HIS A 1 94 ? 14.155 -6.326 -4.082 1.00 95.81 94 HIS A N 1
ATOM 754 C CA . HIS A 1 94 ? 13.695 -7.422 -4.922 1.00 95.81 94 HIS A CA 1
ATOM 755 C C . HIS A 1 94 ? 14.435 -7.463 -6.265 1.00 95.81 94 HIS A C 1
ATOM 757 O O . HIS A 1 94 ? 14.845 -8.539 -6.678 1.00 95.81 94 HIS A O 1
ATOM 763 N N . THR A 1 95 ? 14.663 -6.313 -6.909 1.00 94.06 95 THR A N 1
ATOM 764 C CA . THR A 1 95 ? 15.471 -6.228 -8.134 1.00 94.06 95 THR A CA 1
ATOM 765 C C . THR A 1 95 ? 16.942 -6.546 -7.871 1.00 94.06 95 THR A C 1
ATOM 767 O O . THR A 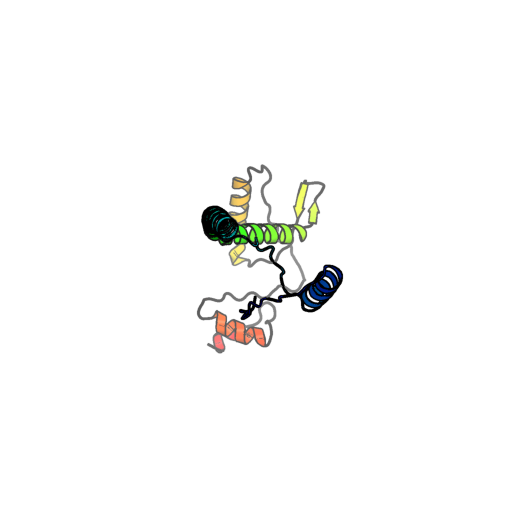1 95 ? 17.533 -7.286 -8.644 1.00 94.06 95 THR A O 1
ATOM 770 N N . LEU A 1 96 ? 17.532 -6.053 -6.776 1.00 91.19 96 LEU A N 1
ATOM 771 C CA . LEU A 1 96 ? 18.922 -6.365 -6.416 1.00 91.19 96 LEU A CA 1
ATOM 772 C C . LEU A 1 96 ? 19.135 -7.861 -6.156 1.00 91.19 96 LEU A C 1
ATOM 774 O O . LEU A 1 96 ? 20.192 -8.382 -6.481 1.00 91.19 96 LEU A O 1
ATOM 778 N N . ASN A 1 97 ? 18.125 -8.560 -5.633 1.00 93.06 97 ASN A N 1
ATOM 779 C CA . ASN A 1 97 ? 18.172 -10.011 -5.449 1.00 93.06 97 ASN A CA 1
ATOM 780 C C . ASN A 1 97 ? 18.169 -10.803 -6.770 1.00 93.06 97 ASN A C 1
ATOM 782 O O . ASN A 1 97 ? 18.396 -12.007 -6.736 1.00 93.06 97 ASN A O 1
ATOM 786 N N . LEU A 1 98 ? 17.868 -10.167 -7.908 1.00 91.50 98 LEU A N 1
ATOM 787 C CA . LEU A 1 98 ? 17.980 -10.780 -9.237 1.00 91.50 98 LEU A CA 1
ATOM 788 C C . LEU A 1 98 ? 19.385 -10.614 -9.837 1.00 91.50 98 LEU A C 1
ATOM 790 O O . LEU A 1 98 ? 19.644 -11.161 -10.904 1.00 91.50 98 LEU A O 1
ATOM 794 N N . PHE A 1 99 ? 20.265 -9.838 -9.197 1.00 92.38 99 PHE A N 1
ATOM 795 C CA . PHE A 1 99 ? 21.638 -9.631 -9.651 1.00 92.38 99 PHE A CA 1
ATOM 796 C C . PHE A 1 99 ? 22.583 -10.644 -9.020 1.00 92.38 99 PHE A C 1
ATOM 798 O O . PHE A 1 99 ? 22.380 -11.087 -7.888 1.00 92.38 99 PHE A O 1
ATOM 805 N N . ASP A 1 100 ? 23.635 -10.974 -9.758 1.00 89.81 100 ASP A N 1
ATOM 806 C CA . ASP A 1 100 ? 24.709 -11.823 -9.275 1.00 89.81 100 ASP A CA 1
ATOM 807 C C . ASP A 1 100 ? 25.775 -10.988 -8.553 1.00 89.81 100 ASP A C 1
ATOM 809 O O . ASP A 1 100 ? 25.975 -9.801 -8.838 1.00 89.81 100 ASP A O 1
ATOM 813 N N . ILE A 1 101 ? 26.449 -11.600 -7.584 1.00 87.50 101 ILE A N 1
ATOM 814 C CA . ILE A 1 101 ? 27.439 -10.940 -6.734 1.00 87.50 101 ILE A CA 1
ATOM 815 C C . ILE A 1 101 ? 28.838 -11.284 -7.243 1.00 87.50 101 ILE A C 1
ATOM 817 O O . ILE A 1 101 ? 29.309 -12.409 -7.087 1.00 87.50 101 ILE A O 1
ATOM 821 N N . ASP A 1 102 ? 29.559 -10.288 -7.759 1.00 84.69 102 ASP A N 1
ATOM 822 C CA . ASP A 1 102 ? 30.982 -10.427 -8.059 1.00 84.69 102 ASP A CA 1
ATOM 823 C C . ASP A 1 102 ? 31.814 -10.146 -6.800 1.00 84.69 102 ASP A C 1
ATOM 825 O O . ASP A 1 102 ? 32.124 -9.000 -6.456 1.00 84.69 102 ASP A O 1
ATOM 829 N N . VAL A 1 103 ? 32.198 -11.224 -6.113 1.00 79.12 103 VAL A N 1
ATOM 830 C CA . VAL A 1 103 ? 33.030 -11.193 -4.897 1.00 79.12 103 VAL A CA 1
ATOM 831 C C . VAL A 1 103 ? 34.413 -10.576 -5.160 1.00 79.12 103 VAL A C 1
ATOM 833 O O . VAL A 1 103 ? 35.015 -10.012 -4.250 1.00 79.12 103 VAL A O 1
ATOM 836 N N . THR A 1 104 ? 34.911 -10.622 -6.399 1.00 77.62 104 THR A N 1
ATOM 837 C CA . THR A 1 104 ? 36.249 -10.123 -6.761 1.00 77.62 104 THR A CA 1
ATOM 838 C C . THR A 1 104 ? 36.287 -8.601 -6.814 1.00 77.62 104 THR A C 1
ATOM 840 O O . THR A 1 104 ? 37.267 -7.982 -6.401 1.00 77.62 104 THR A O 1
ATOM 843 N N . ARG A 1 105 ? 35.220 -7.987 -7.335 1.00 73.50 105 ARG A N 1
ATOM 844 C CA . ARG A 1 105 ? 35.103 -6.528 -7.492 1.00 73.50 105 ARG A CA 1
ATOM 845 C C . ARG A 1 105 ? 34.257 -5.872 -6.403 1.00 73.50 105 ARG A C 1
ATOM 847 O O . ARG A 1 105 ? 34.206 -4.647 -6.348 1.00 73.50 105 ARG A O 1
ATOM 854 N N . GLY A 1 106 ? 33.591 -6.664 -5.559 1.00 81.12 106 GLY A N 1
ATOM 855 C CA . GLY A 1 106 ? 32.619 -6.161 -4.588 1.00 81.12 106 GLY A CA 1
ATOM 856 C C . GLY A 1 106 ? 31.444 -5.451 -5.267 1.00 81.12 106 GLY A C 1
ATOM 857 O O . GLY A 1 106 ? 30.938 -4.461 -4.741 1.00 81.12 106 GLY A O 1
ATOM 858 N N . ALA A 1 107 ? 31.055 -5.915 -6.457 1.00 84.38 107 ALA A N 1
ATOM 859 C CA . ALA A 1 107 ? 30.052 -5.289 -7.310 1.00 84.38 107 ALA A CA 1
ATOM 860 C C . ALA A 1 107 ? 28.902 -6.258 -7.613 1.00 84.38 107 ALA A C 1
ATOM 862 O O . ALA A 1 107 ? 29.055 -7.473 -7.519 1.00 84.38 107 ALA A O 1
ATOM 863 N N . LEU A 1 108 ? 27.746 -5.708 -7.983 1.00 88.12 108 LEU A N 1
ATOM 864 C CA . LEU A 1 108 ? 26.611 -6.487 -8.474 1.00 88.12 108 LEU A CA 1
ATOM 865 C C . LEU A 1 108 ? 26.605 -6.461 -10.000 1.00 88.12 108 LEU A C 1
ATOM 867 O O . LEU A 1 108 ? 26.757 -5.392 -10.595 1.00 88.12 108 LEU A O 1
ATOM 871 N N . ILE A 1 109 ? 26.405 -7.621 -10.614 1.00 89.81 109 ILE A N 1
ATOM 872 C CA . ILE A 1 109 ? 26.295 -7.783 -12.061 1.00 89.81 109 ILE A CA 1
ATOM 873 C C . ILE A 1 109 ? 24.860 -8.195 -12.376 1.00 89.81 109 ILE A C 1
ATOM 875 O O . ILE A 1 109 ? 24.341 -9.170 -11.840 1.00 89.81 109 ILE A O 1
ATOM 879 N N . GLY A 1 110 ? 24.206 -7.424 -13.238 1.00 90.94 110 GLY A N 1
ATOM 880 C CA . GLY A 1 110 ? 22.847 -7.692 -13.684 1.00 90.94 110 GLY A CA 1
ATOM 881 C C . GLY A 1 110 ? 22.743 -7.555 -15.192 1.00 90.94 110 GLY A C 1
ATOM 882 O O . GLY A 1 110 ? 23.201 -6.563 -15.758 1.00 90.94 110 GLY A O 1
ATOM 883 N N . GLU A 1 111 ? 22.107 -8.529 -15.831 1.00 90.75 111 GLU A N 1
ATOM 884 C CA . GLU A 1 111 ? 21.748 -8.463 -17.244 1.00 90.75 111 GLU A CA 1
ATOM 885 C C . GLU A 1 111 ? 20.305 -7.971 -17.374 1.00 90.75 111 GLU A C 1
ATOM 887 O O . GLU A 1 111 ? 19.409 -8.406 -16.648 1.00 90.75 111 GLU A O 1
ATOM 892 N N . CYS A 1 112 ? 20.061 -7.023 -18.279 1.00 91.00 112 CYS A N 1
ATOM 893 C CA . CYS A 1 112 ? 18.720 -6.501 -18.508 1.00 91.00 112 CYS A CA 1
ATOM 894 C C . CYS A 1 112 ? 18.500 -6.111 -19.968 1.00 91.00 112 CYS A C 1
ATOM 896 O O . CYS A 1 112 ? 19.415 -5.691 -20.676 1.00 91.00 112 CYS A O 1
ATOM 898 N N . TRP A 1 113 ? 17.247 -6.216 -20.402 1.00 92.06 113 TRP A N 1
ATOM 899 C CA . TRP A 1 113 ? 16.824 -5.734 -21.708 1.00 92.06 113 TRP A CA 1
ATOM 900 C C . TRP A 1 113 ? 16.506 -4.242 -21.641 1.00 92.06 113 TRP A C 1
ATOM 902 O O . TRP A 1 113 ? 15.723 -3.807 -20.796 1.00 92.06 113 TRP A O 1
ATOM 912 N N . CYS A 1 114 ? 17.073 -3.455 -22.556 1.00 91.69 114 CYS A N 1
ATOM 913 C CA . CYS A 1 114 ? 16.763 -2.035 -22.683 1.00 91.69 114 CYS A CA 1
ATOM 914 C C . CYS A 1 114 ? 16.594 -1.618 -24.154 1.00 91.69 114 CYS A C 1
ATOM 916 O O . CYS A 1 114 ? 17.281 -2.147 -25.033 1.00 91.69 114 CYS A O 1
ATOM 918 N N . PRO A 1 115 ? 15.695 -0.663 -24.459 1.00 92.00 115 PRO A N 1
ATOM 919 C CA . PRO A 1 115 ? 15.614 -0.084 -25.793 1.00 92.00 115 PRO A CA 1
ATOM 920 C C . PRO A 1 115 ? 16.899 0.676 -26.135 1.00 92.00 115 PRO A C 1
ATOM 922 O O . PRO A 1 115 ? 17.340 1.533 -25.371 1.00 92.00 115 PRO A O 1
ATOM 925 N N . VAL A 1 116 ? 17.448 0.441 -27.330 1.00 90.75 116 VAL A N 1
ATOM 926 C CA . VAL A 1 116 ? 18.675 1.115 -27.804 1.00 90.75 116 VAL A CA 1
ATOM 927 C C . VAL A 1 116 ? 18.528 2.643 -27.794 1.00 90.75 116 VAL A C 1
ATOM 929 O O . VAL A 1 116 ? 19.472 3.357 -27.473 1.00 90.75 116 VAL A O 1
ATOM 932 N N . ALA A 1 117 ? 17.326 3.152 -28.081 1.00 91.88 117 ALA A N 1
ATOM 933 C CA . ALA A 1 117 ? 17.032 4.585 -28.077 1.00 91.88 117 ALA A CA 1
ATOM 934 C C . ALA A 1 117 ? 17.108 5.239 -26.683 1.00 91.88 117 ALA A C 1
ATOM 936 O O . ALA A 1 117 ? 17.315 6.446 -26.595 1.00 91.88 117 ALA A O 1
ATOM 937 N N . ASP A 1 118 ? 16.939 4.468 -25.605 1.00 92.06 118 ASP A N 1
ATOM 938 C CA . ASP A 1 118 ? 16.907 4.977 -24.227 1.00 92.06 118 ASP A CA 1
ATOM 939 C C . ASP A 1 118 ? 18.227 4.734 -23.474 1.00 92.06 118 ASP A C 1
ATOM 941 O O . ASP A 1 118 ? 18.358 5.098 -22.305 1.00 92.06 118 ASP A O 1
ATOM 945 N N . LEU A 1 119 ? 19.235 4.173 -24.150 1.00 91.44 119 LEU A N 1
ATOM 946 C CA . LEU A 1 119 ? 20.526 3.813 -23.564 1.00 91.44 119 LEU A CA 1
ATOM 947 C C . LEU A 1 119 ? 21.262 5.023 -22.967 1.00 91.44 119 LEU A C 1
ATOM 949 O O . LEU A 1 119 ? 21.842 4.920 -21.885 1.00 91.44 119 LEU A O 1
ATOM 953 N N . GLU A 1 120 ? 21.178 6.189 -23.611 1.00 92.50 120 GLU A N 1
ATOM 954 C CA . GLU A 1 120 ? 21.785 7.423 -23.096 1.00 92.50 120 GLU A CA 1
ATOM 955 C C . GLU A 1 120 ? 21.100 7.913 -21.812 1.00 92.50 120 GLU A C 1
ATOM 957 O O . GLU A 1 120 ? 21.760 8.271 -20.836 1.00 92.50 120 GLU A O 1
ATOM 962 N N . ASN A 1 121 ? 19.767 7.833 -21.751 1.00 93.12 121 ASN A N 1
ATOM 963 C CA . ASN A 1 121 ? 19.011 8.199 -20.552 1.00 93.12 121 ASN A CA 1
ATOM 964 C C . ASN A 1 121 ? 19.396 7.314 -19.356 1.00 93.12 121 ASN A C 1
ATOM 966 O O . ASN A 1 121 ? 19.508 7.803 -18.228 1.00 93.12 121 ASN A O 1
ATOM 970 N N . ILE A 1 122 ? 19.638 6.022 -19.599 1.00 92.94 122 ILE A N 1
ATOM 971 C CA . ILE A 1 122 ? 20.092 5.074 -18.574 1.00 92.94 122 ILE A CA 1
ATOM 972 C C . ILE A 1 122 ? 21.510 5.426 -18.103 1.00 92.94 122 ILE A C 1
ATOM 974 O O . ILE A 1 122 ? 21.752 5.468 -16.895 1.00 92.94 122 ILE A O 1
ATOM 978 N N . ARG A 1 123 ? 22.435 5.751 -19.018 1.00 91.25 123 ARG A N 1
ATOM 979 C CA . ARG A 1 123 ? 23.804 6.184 -18.674 1.00 91.25 123 ARG A CA 1
ATOM 980 C C . ARG A 1 123 ? 23.809 7.420 -17.779 1.00 91.25 123 ARG A C 1
ATOM 982 O O . ARG A 1 123 ? 24.482 7.426 -16.748 1.00 91.25 123 ARG A O 1
ATOM 989 N N . ILE A 1 124 ? 23.007 8.428 -18.118 1.00 92.56 124 ILE A N 1
ATOM 990 C CA . ILE A 1 124 ? 22.865 9.650 -17.315 1.00 92.56 124 ILE A CA 1
ATOM 991 C C . ILE A 1 124 ? 22.293 9.325 -15.927 1.00 92.56 124 ILE A C 1
ATOM 993 O O . ILE A 1 124 ? 22.787 9.825 -14.913 1.00 92.56 124 ILE A O 1
ATOM 997 N N . ALA A 1 125 ? 21.268 8.470 -15.854 1.00 92.50 125 ALA A N 1
ATOM 998 C CA . ALA A 1 125 ? 20.666 8.068 -14.585 1.00 92.50 125 ALA A CA 1
ATOM 999 C C . ALA A 1 125 ? 21.665 7.341 -13.669 1.00 92.50 125 ALA A C 1
ATOM 1001 O O . ALA A 1 125 ? 21.701 7.616 -12.467 1.00 92.50 125 ALA A O 1
ATOM 1002 N N . LEU A 1 126 ? 22.501 6.466 -14.232 1.00 90.94 126 LEU A N 1
ATOM 1003 C CA . LEU A 1 126 ? 23.556 5.761 -13.505 1.00 90.94 126 LEU A CA 1
ATOM 1004 C C . LEU A 1 126 ? 24.667 6.703 -13.041 1.00 90.94 126 LEU A C 1
ATOM 1006 O O . LEU A 1 126 ? 25.041 6.645 -11.873 1.00 90.94 126 LEU A O 1
ATOM 1010 N N . SER A 1 127 ? 25.129 7.617 -13.899 1.00 90.19 127 SER A N 1
ATOM 1011 C CA . SER A 1 127 ? 26.127 8.633 -13.535 1.00 90.19 127 SER A CA 1
ATOM 1012 C C . SER A 1 127 ? 25.658 9.484 -12.348 1.00 90.19 127 SER A C 1
ATOM 1014 O O . SER A 1 127 ? 26.368 9.615 -11.350 1.00 90.19 127 SER A O 1
A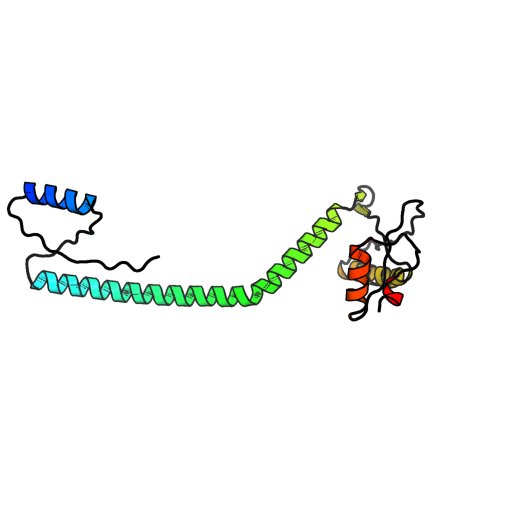TOM 1016 N N . ARG A 1 128 ? 24.404 9.952 -12.386 1.00 91.56 128 ARG A N 1
ATOM 1017 C CA . ARG A 1 128 ? 23.772 10.674 -11.272 1.00 91.56 128 ARG A CA 1
ATOM 1018 C C . ARG A 1 128 ? 23.648 9.818 -10.008 1.00 91.56 128 ARG A C 1
ATOM 1020 O O . ARG A 1 128 ? 23.716 10.341 -8.895 1.00 91.56 128 ARG A O 1
ATOM 1027 N N . GLY A 1 129 ? 23.412 8.516 -10.164 1.00 90.50 129 GLY A N 1
ATOM 1028 C CA . GLY A 1 129 ? 23.383 7.552 -9.064 1.00 90.50 129 GLY A CA 1
ATOM 1029 C C . GLY A 1 129 ? 24.744 7.424 -8.382 1.00 90.50 129 GLY A C 1
ATOM 1030 O O . GLY A 1 129 ? 24.824 7.545 -7.159 1.00 90.50 129 GLY A O 1
ATOM 1031 N N . THR A 1 130 ? 25.810 7.266 -9.171 1.00 89.56 130 THR A N 1
ATOM 1032 C CA . THR A 1 130 ? 27.193 7.209 -8.684 1.00 89.56 130 THR A CA 1
ATOM 1033 C C . THR A 1 130 ? 27.568 8.497 -7.949 1.00 89.56 130 THR A C 1
ATOM 1035 O O . THR A 1 130 ? 27.995 8.419 -6.799 1.00 89.56 130 THR A O 1
ATOM 1038 N N . GLU A 1 131 ? 27.296 9.670 -8.529 1.00 90.12 131 GLU A N 1
ATOM 1039 C CA . GLU A 1 131 ? 27.572 10.974 -7.904 1.00 90.12 131 GLU A CA 1
ATOM 1040 C C . GLU A 1 131 ? 26.885 11.117 -6.537 1.00 90.12 131 GLU A C 1
ATOM 1042 O O . GLU A 1 131 ? 27.512 11.483 -5.545 1.00 90.12 131 GLU A O 1
ATOM 1047 N N . ARG A 1 132 ? 25.600 10.754 -6.448 1.00 91.31 132 ARG A N 1
ATOM 1048 C CA . ARG A 1 132 ? 24.833 10.819 -5.192 1.00 91.31 132 ARG A CA 1
ATOM 1049 C C . ARG A 1 132 ? 25.294 9.823 -4.139 1.00 91.31 132 ARG A C 1
ATOM 1051 O O . ARG A 1 132 ? 25.141 10.096 -2.952 1.00 91.31 132 ARG A O 1
ATOM 1058 N N . SER A 1 133 ? 25.787 8.664 -4.564 1.00 87.25 133 SER A N 1
ATOM 1059 C CA . SER A 1 133 ? 26.302 7.641 -3.653 1.00 87.25 133 SER A CA 1
ATOM 1060 C C . SER A 1 133 ? 27.670 8.001 -3.067 1.00 87.25 133 SER A C 1
ATOM 1062 O O . SER A 1 133 ? 28.054 7.429 -2.052 1.00 87.25 133 SER A O 1
ATOM 1064 N N . GLY A 1 134 ? 28.408 8.925 -3.699 1.00 84.50 134 GLY A N 1
ATOM 1065 C CA . 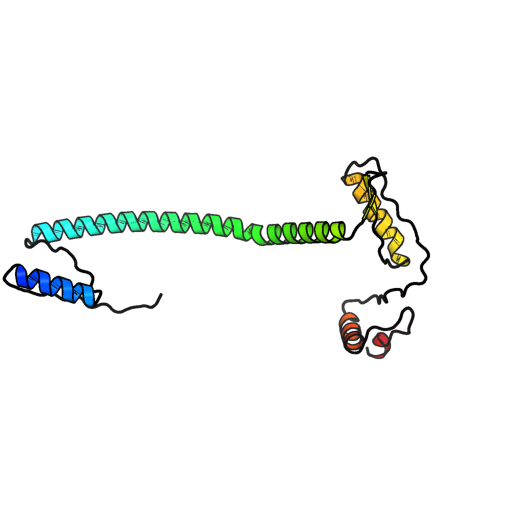GLY A 1 134 ? 29.798 9.228 -3.349 1.00 84.50 134 GLY A CA 1
ATOM 1066 C C . GLY A 1 134 ? 30.774 8.082 -3.644 1.00 84.50 134 GLY A C 1
ATOM 1067 O O . GLY A 1 134 ? 31.909 8.115 -3.175 1.00 84.50 134 GLY A O 1
ATOM 1068 N N . SER A 1 135 ? 30.343 7.059 -4.390 1.00 80.06 135 SER A N 1
ATOM 1069 C CA . SER A 1 135 ? 31.187 5.927 -4.767 1.00 80.06 135 SER A CA 1
ATOM 1070 C C . SER A 1 135 ? 32.272 6.359 -5.751 1.00 80.06 135 SER A C 1
ATOM 1072 O O . SER A 1 135 ? 32.004 7.068 -6.721 1.00 80.06 135 SER A O 1
ATOM 1074 N N . THR A 1 136 ? 33.494 5.882 -5.529 1.00 75.81 136 THR A N 1
ATOM 1075 C CA . THR A 1 136 ? 34.620 6.045 -6.458 1.00 75.81 136 THR A CA 1
ATOM 1076 C C . THR A 1 136 ? 34.537 5.095 -7.653 1.00 75.81 136 THR A C 1
ATOM 1078 O O . THR A 1 136 ? 35.199 5.330 -8.662 1.00 75.81 136 THR A O 1
ATOM 1081 N N . LEU A 1 137 ? 33.728 4.033 -7.560 1.00 78.12 137 LEU A N 1
ATOM 1082 C CA . LEU A 1 137 ? 33.536 3.063 -8.634 1.00 78.12 137 LEU A CA 1
ATOM 1083 C C . LEU A 1 137 ? 32.437 3.544 -9.597 1.00 78.12 137 LEU A C 1
ATOM 1085 O O . LEU A 1 137 ? 31.285 3.700 -9.171 1.00 78.12 137 LEU A O 1
ATOM 1089 N N . PRO A 1 138 ? 32.756 3.768 -10.888 1.00 79.75 138 PRO A N 1
ATOM 1090 C CA . PRO A 1 138 ? 31.756 4.136 -11.878 1.00 79.75 138 PRO A CA 1
ATOM 1091 C C . PRO A 1 138 ? 30.826 2.956 -12.162 1.00 79.75 138 PRO A C 1
ATOM 1093 O O . PRO A 1 138 ? 31.257 1.805 -12.215 1.00 79.75 138 PRO A O 1
ATOM 1096 N N . SER A 1 139 ? 29.546 3.248 -12.389 1.00 83.19 139 SER A N 1
ATOM 1097 C CA . SER A 1 139 ? 28.635 2.262 -12.967 1.00 83.19 139 SER A CA 1
ATOM 1098 C C . SER A 1 139 ? 28.970 2.064 -14.446 1.00 83.19 139 SER A C 1
ATOM 1100 O O . SER A 1 139 ? 29.072 3.040 -15.194 1.00 83.19 139 SER A O 1
ATOM 1102 N N . ILE A 1 140 ? 29.161 0.813 -14.860 1.00 85.81 140 ILE A N 1
ATOM 1103 C CA . ILE A 1 140 ? 29.554 0.443 -16.222 1.00 85.81 140 ILE A CA 1
ATOM 1104 C C . ILE A 1 140 ? 28.375 -0.267 -16.887 1.00 85.81 140 ILE A C 1
ATOM 1106 O O . ILE A 1 140 ? 27.766 -1.151 -16.291 1.00 85.81 140 ILE A O 1
ATOM 1110 N N . ILE A 1 141 ? 28.071 0.118 -18.127 1.00 90.12 141 ILE A N 1
ATOM 1111 C CA . ILE A 1 141 ? 27.118 -0.588 -18.989 1.00 90.12 141 ILE A CA 1
ATOM 1112 C C . ILE A 1 141 ? 27.906 -1.194 -20.140 1.00 90.12 141 ILE A C 1
ATOM 1114 O O . ILE A 1 141 ? 28.575 -0.453 -20.866 1.00 90.12 141 ILE A O 1
ATOM 1118 N N . ASP A 1 142 ? 27.771 -2.501 -20.329 1.00 89.62 1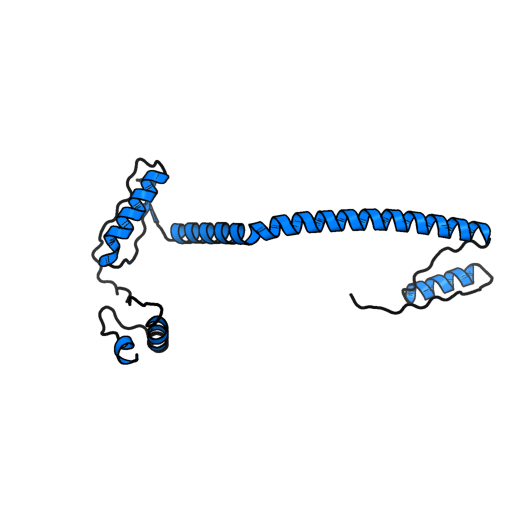42 ASP A N 1
ATOM 1119 C CA . ASP A 1 142 ? 28.316 -3.210 -21.482 1.00 89.62 142 ASP A CA 1
ATOM 1120 C C . ASP A 1 142 ? 27.189 -3.786 -22.348 1.00 89.62 142 ASP A C 1
ATOM 1122 O O . ASP A 1 142 ? 26.131 -4.163 -21.841 1.00 89.62 142 ASP A O 1
ATOM 1126 N N . ILE A 1 143 ? 27.394 -3.804 -23.665 1.00 89.06 143 ILE A N 1
ATOM 1127 C CA . ILE A 1 143 ? 26.420 -4.337 -24.621 1.00 89.06 143 ILE A CA 1
ATOM 1128 C C . ILE A 1 143 ? 26.813 -5.776 -24.926 1.00 89.06 143 ILE A C 1
ATOM 1130 O O . ILE A 1 143 ? 27.762 -6.029 -25.667 1.00 89.06 143 ILE A O 1
ATOM 1134 N N . VAL A 1 144 ? 26.046 -6.716 -24.382 1.00 89.81 144 VAL A N 1
ATOM 1135 C CA . VAL A 1 144 ? 26.290 -8.145 -24.575 1.00 89.81 144 VAL A CA 1
ATOM 1136 C C . VAL A 1 144 ? 25.574 -8.627 -25.845 1.00 89.81 144 VAL A C 1
ATOM 1138 O O . VAL A 1 144 ? 24.351 -8.483 -25.945 1.00 89.81 144 VAL A O 1
ATOM 1141 N N . PRO A 1 145 ? 26.290 -9.194 -26.836 1.00 86.69 145 PRO A N 1
ATOM 1142 C CA . PRO A 1 145 ? 25.651 -9.833 -27.979 1.00 86.69 145 PRO A CA 1
ATOM 1143 C C . PRO A 1 145 ? 24.959 -11.121 -27.523 1.00 86.69 145 PRO A C 1
ATOM 1145 O O . PRO A 1 145 ? 25.534 -11.923 -26.793 1.00 86.69 145 PRO A O 1
ATOM 1148 N N . THR A 1 146 ? 23.728 -11.338 -27.972 1.00 87.44 146 THR A N 1
ATOM 1149 C CA . THR A 1 146 ? 22.921 -12.495 -27.571 1.00 87.44 146 THR A CA 1
ATOM 1150 C C . THR A 1 146 ? 22.099 -13.017 -28.740 1.00 87.44 146 THR A C 1
ATOM 1152 O O . THR A 1 146 ? 21.704 -12.259 -29.627 1.00 87.44 146 THR A O 1
ATOM 1155 N N . THR A 1 147 ? 21.874 -14.328 -28.749 1.00 85.38 147 THR A N 1
ATOM 1156 C CA . THR A 1 147 ? 21.020 -15.036 -29.712 1.00 85.38 147 THR A CA 1
ATOM 1157 C C . THR A 1 147 ? 19.636 -15.353 -29.144 1.00 85.38 147 THR A C 1
ATOM 1159 O O . THR A 1 147 ? 18.804 -15.907 -29.859 1.00 85.38 147 THR A O 1
ATOM 1162 N N . SER A 1 148 ? 19.389 -15.019 -27.875 1.00 85.94 148 SER A N 1
ATOM 1163 C CA . SER A 1 148 ? 18.106 -15.238 -27.208 1.00 85.94 148 SER A CA 1
ATOM 1164 C C . SER A 1 148 ? 17.003 -14.345 -27.775 1.00 85.94 148 SER A C 1
ATOM 1166 O O . SER A 1 148 ? 17.263 -13.264 -28.307 1.00 85.94 148 SER A O 1
ATOM 1168 N N . GLU A 1 149 ? 15.756 -14.786 -27.616 1.00 85.19 149 GLU A N 1
ATOM 1169 C CA . GLU A 1 149 ? 14.587 -14.014 -28.029 1.00 85.19 149 GLU A CA 1
ATOM 1170 C C . GLU A 1 149 ? 14.505 -12.689 -27.261 1.00 85.19 149 GLU A C 1
ATOM 1172 O O . GLU A 1 149 ? 14.465 -12.642 -26.030 1.00 85.19 149 GLU A O 1
ATOM 1177 N N . LEU A 1 150 ? 14.512 -11.598 -28.025 1.00 88.88 150 LEU A N 1
ATOM 1178 C CA . LEU A 1 150 ? 14.418 -10.237 -27.516 1.00 88.88 150 LEU A CA 1
ATOM 1179 C C . LEU A 1 150 ? 12.957 -9.910 -27.173 1.00 88.88 150 LEU A C 1
ATOM 1181 O O . LEU A 1 150 ? 12.066 -10.226 -27.962 1.00 88.88 150 LEU A O 1
ATOM 1185 N N . PRO A 1 151 ? 12.677 -9.225 -26.052 1.00 91.44 151 PRO A N 1
ATOM 1186 C CA . PRO A 1 151 ? 11.318 -8.806 -25.735 1.00 91.44 151 PRO A CA 1
ATOM 1187 C C . PRO A 1 151 ? 10.819 -7.729 -26.710 1.00 91.44 151 PRO A C 1
ATOM 1189 O O . PRO A 1 151 ? 11.562 -6.826 -27.113 1.00 91.44 151 PRO A O 1
ATOM 1192 N N . THR A 1 152 ? 9.531 -7.787 -27.049 1.00 91.38 152 THR A N 1
ATOM 1193 C CA . THR A 1 152 ? 8.854 -6.768 -27.861 1.00 91.38 152 THR A CA 1
ATOM 1194 C C . THR A 1 152 ? 8.443 -5.582 -26.994 1.00 91.38 152 THR A C 1
ATOM 1196 O O . THR A 1 152 ? 7.850 -5.746 -25.930 1.00 91.38 152 THR A O 1
ATOM 1199 N N . PHE A 1 153 ? 8.745 -4.366 -27.452 1.00 91.44 153 PHE A N 1
ATOM 1200 C CA . PHE A 1 153 ? 8.392 -3.127 -26.761 1.00 91.44 153 PHE A CA 1
ATOM 1201 C C . PHE A 1 153 ? 7.758 -2.130 -27.733 1.00 91.44 153 PHE A C 1
ATOM 1203 O O . PHE A 1 153 ? 8.419 -1.643 -28.651 1.00 91.44 153 PHE A O 1
ATOM 1210 N N . ASN A 1 154 ? 6.487 -1.793 -27.495 1.00 91.81 154 ASN A N 1
ATOM 1211 C CA . ASN A 1 154 ? 5.736 -0.797 -28.257 1.00 91.81 154 ASN A CA 1
ATOM 1212 C C . ASN A 1 154 ? 5.578 0.487 -27.433 1.00 91.81 154 ASN A C 1
ATOM 1214 O O . ASN A 1 154 ? 5.066 0.463 -26.314 1.00 91.81 154 ASN A O 1
ATOM 1218 N N . ARG A 1 155 ? 5.995 1.636 -27.981 1.00 90.69 155 ARG A N 1
ATOM 1219 C CA . ARG A 1 155 ? 5.809 2.935 -27.315 1.00 90.69 155 ARG A CA 1
ATOM 1220 C C . ARG A 1 155 ? 4.350 3.378 -27.428 1.00 90.69 155 ARG A C 1
ATOM 1222 O O . ARG A 1 155 ? 3.907 3.801 -28.492 1.00 90.69 155 ARG A O 1
ATOM 1229 N N . THR A 1 156 ? 3.624 3.328 -26.316 1.00 92.44 156 THR A N 1
ATOM 1230 C CA . THR A 1 156 ? 2.232 3.788 -26.224 1.00 92.44 156 THR A CA 1
ATOM 1231 C C . THR A 1 156 ? 2.133 5.179 -25.603 1.00 92.44 156 THR A C 1
ATOM 1233 O O . THR A 1 156 ? 2.910 5.536 -24.717 1.00 92.44 156 THR A O 1
ATOM 1236 N N . ASN A 1 157 ? 1.137 5.958 -26.019 1.00 93.31 157 ASN A N 1
ATOM 1237 C CA . ASN A 1 157 ? 0.721 7.189 -25.348 1.00 93.31 157 ASN A CA 1
ATOM 1238 C C . ASN A 1 157 ? -0.673 6.992 -24.717 1.00 93.31 157 ASN A C 1
ATOM 1240 O O . ASN A 1 157 ? -1.262 5.920 -24.832 1.00 93.31 157 ASN A O 1
ATOM 1244 N N . LYS A 1 158 ? -1.222 8.026 -24.062 1.00 93.44 158 LYS A N 1
ATOM 1245 C CA . LYS A 1 158 ? -2.545 7.953 -23.407 1.00 93.44 158 LYS A CA 1
ATOM 1246 C C . LYS A 1 158 ? -3.685 7.545 -24.358 1.00 93.44 158 LYS A C 1
ATOM 1248 O O . LYS A 1 158 ? -4.691 7.021 -23.900 1.00 93.44 158 LYS A O 1
ATOM 1253 N N . PHE A 1 159 ? -3.551 7.831 -25.651 1.00 92.31 159 PHE A N 1
ATOM 1254 C CA . PHE A 1 159 ? -4.542 7.495 -26.667 1.00 92.31 159 PHE A CA 1
ATOM 1255 C C . PHE A 1 159 ? -4.334 6.075 -27.213 1.00 92.31 159 PHE A C 1
ATOM 1257 O O . PHE A 1 159 ? -5.279 5.299 -27.273 1.00 92.31 159 PHE A O 1
ATOM 1264 N N . THR A 1 160 ? -3.097 5.700 -27.550 1.00 92.00 160 THR A N 1
ATOM 1265 C CA . THR A 1 160 ? -2.785 4.399 -28.161 1.00 92.00 160 THR A CA 1
ATOM 1266 C C . THR A 1 160 ? -2.698 3.241 -27.166 1.00 92.00 160 THR A C 1
ATOM 1268 O O . THR A 1 160 ? -2.723 2.091 -27.593 1.00 92.00 160 THR A O 1
ATOM 1271 N N . SER A 1 161 ? -2.634 3.504 -25.854 1.00 93.12 161 SER A N 1
ATOM 1272 C CA . SER A 1 161 ? -2.524 2.451 -24.834 1.00 93.12 161 SER A CA 1
ATOM 1273 C C . SER A 1 161 ? -3.722 1.503 -24.813 1.00 93.12 161 SER A C 1
ATOM 1275 O O . SER A 1 161 ? -3.524 0.302 -24.700 1.00 93.12 161 SER A O 1
ATOM 1277 N N . GLY A 1 162 ? -4.948 2.018 -24.961 1.00 92.62 162 GLY A N 1
ATOM 1278 C CA . GLY A 1 162 ? -6.151 1.177 -24.946 1.00 92.62 162 GLY A CA 1
ATOM 1279 C C . GLY A 1 162 ? -6.225 0.230 -26.148 1.00 92.62 162 GLY A C 1
ATOM 1280 O O . GLY A 1 162 ? -6.567 -0.939 -25.999 1.00 92.62 162 GLY A O 1
ATOM 1281 N N . PHE A 1 163 ? -5.838 0.713 -27.333 1.00 93.06 163 PHE A N 1
ATOM 1282 C CA . PHE A 1 163 ? -5.769 -0.108 -28.546 1.00 93.06 163 PHE A CA 1
ATOM 1283 C C . PHE A 1 163 ? -4.657 -1.156 -28.458 1.00 93.06 163 PHE A C 1
ATOM 1285 O O . PHE A 1 163 ? -4.866 -2.303 -28.841 1.00 93.06 163 PHE A O 1
ATOM 1292 N N . GLN A 1 164 ? -3.495 -0.786 -27.907 1.00 93.56 164 GLN A N 1
ATOM 1293 C CA . GLN A 1 164 ? -2.409 -1.736 -27.680 1.00 93.56 164 GLN A CA 1
ATOM 1294 C C . GLN A 1 164 ? -2.824 -2.836 -26.697 1.00 93.56 164 GLN A C 1
ATOM 1296 O O . GLN A 1 164 ? -2.575 -4.001 -26.968 1.00 93.56 164 GLN A O 1
ATOM 1301 N N . GLU A 1 165 ? -3.507 -2.492 -25.605 1.00 92.44 165 GLU A N 1
ATOM 1302 C CA . GLU A 1 165 ? -3.982 -3.468 -24.617 1.00 92.44 165 GLU A CA 1
ATOM 1303 C C . GLU A 1 165 ? -5.013 -4.437 -25.218 1.00 92.44 165 GLU A C 1
ATOM 1305 O O . GLU A 1 165 ? -4.991 -5.631 -24.926 1.00 92.44 165 GLU A O 1
ATOM 1310 N N . MET A 1 166 ? -5.868 -3.952 -26.127 1.00 91.50 166 MET A N 1
ATOM 1311 C CA . MET A 1 166 ? -6.799 -4.799 -26.877 1.00 91.50 166 MET A CA 1
ATOM 1312 C C . MET A 1 166 ? -6.075 -5.787 -27.800 1.00 91.50 166 MET A C 1
ATOM 1314 O O . MET A 1 166 ? -6.490 -6.939 -27.900 1.00 91.50 166 MET A O 1
ATOM 1318 N N . VAL A 1 167 ? -5.004 -5.356 -28.470 1.00 91.81 167 VAL A N 1
ATOM 1319 C CA . VAL A 1 167 ? -4.168 -6.227 -29.309 1.00 91.81 167 VAL A CA 1
ATOM 1320 C C . VAL A 1 167 ? -3.409 -7.244 -28.454 1.00 91.81 167 VAL A C 1
ATOM 1322 O O . VAL A 1 167 ? -3.468 -8.441 -28.730 1.00 91.81 167 VAL A O 1
ATOM 1325 N N . ASP A 1 168 ? -2.760 -6.785 -27.384 1.00 91.75 168 ASP A N 1
ATOM 1326 C CA . ASP A 1 168 ? -1.937 -7.615 -26.500 1.00 91.75 168 ASP A CA 1
ATOM 1327 C C . ASP A 1 168 ? -2.768 -8.682 -25.764 1.00 91.75 168 ASP A C 1
ATOM 1329 O O . ASP A 1 168 ? -2.240 -9.738 -25.413 1.00 91.75 168 ASP A O 1
ATOM 1333 N N . ALA A 1 169 ? -4.076 -8.458 -25.575 1.00 92.19 169 ALA A N 1
ATOM 1334 C CA . ALA A 1 169 ? -4.999 -9.445 -25.009 1.00 92.19 169 ALA A CA 1
ATOM 1335 C C . ALA A 1 169 ? -5.151 -10.709 -25.876 1.00 92.19 169 ALA A C 1
ATOM 1337 O O . ALA A 1 169 ? -5.422 -11.784 -25.339 1.00 92.19 169 ALA A O 1
ATOM 1338 N N . TYR A 1 170 ? -4.976 -10.595 -27.198 1.00 89.75 170 TYR A N 1
ATOM 1339 C CA . TYR A 1 170 ? -4.961 -11.747 -28.107 1.00 89.75 170 TYR A CA 1
ATOM 1340 C C . TYR A 1 170 ? -3.584 -12.412 -28.178 1.00 89.75 170 TYR A C 1
ATOM 1342 O O . TYR A 1 170 ? -3.497 -13.624 -28.372 1.00 89.75 170 TYR A O 1
ATOM 1350 N N . GLY A 1 171 ? -2.515 -11.640 -28.007 1.00 88.38 171 GLY A N 1
ATOM 1351 C CA . GLY A 1 171 ? -1.150 -12.141 -27.974 1.00 88.38 171 GLY A CA 1
ATOM 1352 C C . GLY A 1 171 ? -0.128 -11.025 -28.141 1.00 88.38 171 GLY A C 1
ATOM 1353 O O . GLY A 1 171 ? -0.399 -9.997 -28.758 1.00 88.38 171 GLY A O 1
ATOM 1354 N N . VAL A 1 172 ? 1.071 -11.244 -27.603 1.00 88.88 172 VAL A N 1
ATOM 1355 C CA . VAL A 1 172 ? 2.198 -10.320 -27.770 1.00 88.88 172 VAL A CA 1
ATOM 1356 C C . VAL A 1 172 ? 2.900 -10.635 -29.088 1.00 88.88 172 VAL A C 1
ATOM 1358 O O . VAL A 1 172 ? 3.257 -11.784 -29.340 1.00 88.88 172 VAL A O 1
ATOM 1361 N N . ALA A 1 173 ? 3.099 -9.615 -29.924 1.00 88.12 173 ALA A N 1
ATOM 1362 C CA . ALA A 1 173 ? 3.782 -9.754 -31.208 1.00 88.12 173 ALA A CA 1
ATOM 1363 C C . ALA A 1 173 ? 5.251 -10.181 -31.038 1.00 88.12 173 ALA A C 1
ATOM 1365 O O . ALA A 1 173 ? 5.910 -9.816 -30.055 1.00 88.12 173 ALA A O 1
ATOM 1366 N N . ASN A 1 174 ? 5.790 -10.897 -32.025 1.00 89.25 174 ASN A N 1
ATOM 1367 C CA . ASN A 1 174 ? 7.193 -11.297 -32.029 1.00 89.25 174 ASN A CA 1
ATOM 1368 C C . ASN A 1 174 ? 8.127 -10.094 -32.202 1.00 89.25 174 ASN A C 1
ATOM 1370 O O . ASN A 1 174 ? 7.741 -9.017 -32.670 1.00 89.25 174 ASN A O 1
ATOM 1374 N N . TYR A 1 175 ? 9.396 -10.281 -31.838 1.00 89.69 175 TYR A N 1
ATOM 1375 C CA . TYR A 1 175 ? 10.387 -9.217 -31.937 1.00 89.69 175 TYR A CA 1
ATOM 1376 C C . TYR A 1 175 ? 10.510 -8.700 -33.378 1.00 89.69 175 TYR A C 1
ATOM 1378 O O . TYR A 1 175 ? 10.810 -9.457 -34.299 1.00 89.69 175 TYR A O 1
ATOM 1386 N N . ARG A 1 176 ? 10.316 -7.384 -33.553 1.00 86.81 176 ARG A N 1
ATOM 1387 C CA . ARG A 1 176 ? 10.301 -6.671 -34.850 1.00 86.81 176 ARG A CA 1
ATOM 1388 C C . ARG A 1 176 ? 9.183 -7.085 -35.816 1.00 86.81 176 ARG A C 1
ATOM 1390 O O . ARG A 1 176 ? 9.255 -6.747 -36.997 1.00 86.81 176 ARG A O 1
ATOM 1397 N N . GLU A 1 177 ? 8.140 -7.747 -35.330 1.00 92.12 177 GLU A N 1
ATOM 1398 C CA . GLU A 1 177 ? 6.908 -7.938 -36.091 1.00 92.12 177 GLU A CA 1
ATOM 1399 C C . GLU A 1 177 ? 6.133 -6.615 -36.234 1.00 92.12 177 GLU A C 1
ATOM 1401 O O . GLU A 1 177 ? 6.258 -5.697 -35.416 1.00 92.12 177 GLU A O 1
ATOM 1406 N N . VAL A 1 178 ? 5.342 -6.493 -37.304 1.00 91.12 178 VAL A N 1
ATOM 1407 C CA . VAL A 1 178 ? 4.495 -5.317 -37.526 1.00 91.12 178 VAL A CA 1
ATOM 1408 C C . VAL A 1 178 ? 3.397 -5.287 -36.468 1.00 91.12 178 VAL A C 1
ATOM 1410 O O . VAL A 1 178 ? 2.576 -6.193 -36.385 1.00 91.12 178 VAL A O 1
ATOM 1413 N N . ASN A 1 179 ? 3.356 -4.214 -35.682 1.00 90.44 179 ASN A N 1
ATOM 1414 C CA . ASN A 1 179 ? 2.312 -4.018 -34.687 1.00 90.44 179 ASN A CA 1
ATOM 1415 C C . ASN A 1 179 ? 0.961 -3.736 -35.380 1.00 90.44 179 ASN A C 1
ATOM 1417 O O . ASN A 1 179 ? 0.886 -2.769 -36.144 1.00 90.44 179 ASN A O 1
ATOM 1421 N N . PRO A 1 180 ? -0.106 -4.514 -35.117 1.00 88.62 180 PRO A N 1
ATOM 1422 C CA . PRO A 1 180 ? -1.420 -4.263 -35.700 1.00 88.62 180 PRO A CA 1
ATOM 1423 C C . PRO A 1 180 ? -2.167 -3.098 -35.025 1.00 88.62 180 PRO A C 1
ATOM 1425 O O . PRO A 1 180 ? -3.096 -2.559 -35.623 1.00 88.62 180 PRO A O 1
ATOM 1428 N N . ALA A 1 181 ? -1.753 -2.657 -33.827 1.00 88.19 181 ALA A N 1
ATOM 1429 C CA . ALA A 1 181 ? -2.453 -1.626 -33.055 1.00 88.19 181 ALA A CA 1
ATOM 1430 C C . ALA A 1 181 ? -2.726 -0.319 -33.829 1.00 88.19 181 ALA A C 1
ATOM 1432 O O . ALA A 1 181 ? -3.853 0.168 -33.754 1.00 88.19 181 ALA A O 1
ATOM 1433 N N . PRO A 1 182 ? -1.795 0.239 -34.632 1.00 88.00 182 PRO A N 1
ATOM 1434 C CA . PRO A 1 182 ? -2.056 1.441 -35.426 1.00 88.00 182 PRO A CA 1
ATOM 1435 C C . PRO A 1 182 ? -3.177 1.296 -36.465 1.00 88.00 182 PRO A C 1
ATOM 1437 O O . PRO A 1 182 ? -3.790 2.295 -36.821 1.00 88.00 182 PRO A O 1
ATOM 1440 N N . PHE A 1 183 ? -3.449 0.079 -36.948 1.00 87.06 183 PHE A N 1
ATOM 1441 C CA . PHE A 1 183 ? -4.523 -0.196 -37.911 1.00 87.06 183 PHE A CA 1
ATOM 1442 C C . PHE A 1 183 ? -5.879 -0.446 -37.237 1.00 87.06 183 PHE A C 1
ATOM 1444 O O . PHE A 1 183 ? -6.899 -0.489 -37.918 1.00 87.06 183 PHE A O 1
ATOM 1451 N N . THR A 1 184 ? -5.883 -0.631 -35.915 1.00 80.06 184 THR A N 1
ATOM 1452 C CA . THR A 1 184 ? -7.094 -0.829 -35.100 1.00 80.06 184 THR A CA 1
ATOM 1453 C C . THR A 1 184 ? -7.605 0.452 -34.431 1.00 80.06 184 THR A C 1
ATOM 1455 O O . THR A 1 184 ? -8.609 0.388 -33.724 1.00 80.06 184 THR A O 1
ATOM 1458 N N . ILE A 1 185 ? -6.903 1.580 -34.623 1.00 81.25 185 ILE A N 1
ATOM 1459 C CA . ILE A 1 185 ? -7.263 2.916 -34.111 1.00 81.25 185 ILE A CA 1
ATOM 1460 C C . ILE A 1 185 ? -8.460 3.496 -34.867 1.00 81.25 185 ILE A C 1
ATOM 1462 O O . ILE A 1 185 ? -8.465 3.404 -36.114 1.00 81.25 185 ILE A O 1
#

InterPro domains:
  IPR002490 V-type ATPase, V0 complex, 116kDa subunit family [PF01496] (2-185)
  IPR002490 V-type ATPase, V0 complex, 116kDa subunit family [PTHR11629] (2-185)

Foldseek 3Di:
DDDDDDDDDDDDDDDDVVVVVVVVVCVVVVHDDDDADPDPVVNVVVVVVVVVVVVVVVVVVVVVVVVVVVVCVVCVVCVVVVVVVVVVVVVVVVVQVQWDADPPVRDTHDDDADDPVCVVVVQVVQQVVCVVVVDPDGDDDDDDDDPDFHADDDDDDPVLPVLQVVQCVVHGDGHPDDDCSVVVD

Radius of gyration: 37.17 Å; chains: 1; bounding box: 74×34×92 Å

Secondary structure (DSSP, 8-state):
--------------SHHHHHHHHHHHHHTTPPP----SSHHHHHHHHHHHHHHHHHHHHHHHHHHHHHHHHHHHHHHHHHHHHHHHHHHHHHHHHHTTSEEETTTTEEE------GGGHHHHHHHHHHHHHHHT-SSPP--------SPPPP-----TTHHHHHHHHHTT-PPPTTPPPSGGG--

Organism: Stichopus japonicus (NCBI:txid307972)

Sequence (185 aa):
GDEVHKYVFIVFYQGEQIGIRIRKVCEGFRATLYTCPPKKADRAAMAEGVSNRLSDLTLVLNEMQAHRQRILNNAAGNLWAWFVKVRKMKAIFHTLNLFDIDVTRGALIGECWCPVADLENIRIALSRGTERSGSTLPSIIDIVPTTSELPTFNRTNKFTSGFQEMVDAYGVANYREVNPAPFTI